Protein AF-A0A5C6N0U0-F1 (afdb_monomer)

Radius of gyration: 32.46 Å; Cα contacts (8 Å, |Δi|>4): 440; chains: 1; bounding box: 95×44×77 Å

Organism: NCBI:txid433684

InterPro domains:
  IPR002350 Kazal domain [PF07648] (122-168)
  IPR002350 Kazal domain [PS51465] (105-170)
  IPR002350 Kazal domain [SM00280] (121-168)
  IPR003645 Follistatin-like, N-terminal [SM00274] (98-121)
  IPR015369 Follistatin/Osteonectin EGF domain [PF09289] (99-120)
  IPR017878 TB domain [PS51364] (32-93)
  IPR017878 TB domain [PS51364] (171-232)
  IPR036058 Kazal domain superfamily [SSF100895] (99-169)
  IPR036773 TGF-beta binding (TB) domain superfamily [G3DSA:3.90.290.10] (32-129)
  IPR036773 TGF-beta binding (TB) domain superfamily [G3DSA:3.90.290.10] (166-232)
  IPR036773 TGF-beta binding (TB) domain superfamily [SSF57581] (27-70)
  IPR050653 Protease Inhibitors and Growth Factor Antagonists [PTHR10913] (38-185)

Secondary structure (DSSP, 8-state):
----------HHHHHHHHHHHHHHHT-----EEEEEEE-TTS-EEEEEEEEE-HHHHGGG-BTT-EEE-----HHHHHHHHHHSSSBSS-EESS-SSS-TT-B--TTEEEEE-TTS-EEEEE----TT----S-EEETTSPEESSHHHHHHHHHHH-TT--EEEESSPPPSEEEEEE-TTS-EEEEEEES--HHHHHHT--TTEEEE-----HHHHHHHHHHHSSBSS-EE-

Structure (mmCIF, N/CA/C/O backbone):
data_AF-A0A5C6N0U0-F1
#
_entry.id   AF-A0A5C6N0U0-F1
#
loop_
_atom_site.group_PDB
_atom_site.id
_atom_site.type_symbol
_atom_site.label_atom_id
_atom_site.label_alt_id
_atom_site.label_comp_id
_atom_site.label_asym_id
_atom_site.label_entity_id
_atom_site.label_seq_id
_atom_site.pdbx_PDB_ins_code
_atom_site.Cartn_x
_atom_site.Cartn_y
_atom_site.Cartn_z
_atom_site.occupancy
_atom_site.B_iso_or_equiv
_atom_site.auth_seq_id
_atom_site.auth_comp_id
_atom_site.auth_asym_id
_atom_site.auth_atom_id
_atom_site.pdbx_PDB_model_num
ATOM 1 N N . MET A 1 1 ? 67.364 20.799 -25.743 1.00 34.91 1 MET A N 1
ATOM 2 C CA . MET A 1 1 ? 67.467 20.720 -27.216 1.00 34.91 1 MET A CA 1
ATOM 3 C C . MET A 1 1 ? 66.887 19.381 -27.646 1.00 34.91 1 MET A C 1
ATOM 5 O O . MET A 1 1 ? 67.169 18.386 -26.995 1.00 34.91 1 MET A O 1
ATOM 9 N N . PHE A 1 2 ? 65.980 19.405 -28.619 1.00 41.44 2 PHE A N 1
ATOM 10 C CA . PHE A 1 2 ? 65.040 18.343 -28.988 1.00 41.44 2 PHE A CA 1
ATOM 11 C C . PHE A 1 2 ? 65.712 17.017 -29.387 1.00 41.44 2 PHE A C 1
ATOM 13 O O . PHE A 1 2 ? 66.463 16.979 -30.355 1.00 41.44 2 PHE A O 1
ATOM 20 N N . GLY A 1 3 ? 65.364 15.925 -28.703 1.00 36.38 3 GLY A N 1
ATOM 21 C CA . GLY A 1 3 ? 65.573 14.556 -29.176 1.00 36.38 3 GLY A CA 1
ATOM 22 C C . GLY A 1 3 ? 64.214 13.898 -29.384 1.00 36.38 3 GLY A C 1
ATOM 23 O O . GLY A 1 3 ? 63.627 13.385 -28.437 1.00 36.38 3 GLY A O 1
ATOM 24 N N . MET A 1 4 ? 63.669 13.983 -30.600 1.00 41.69 4 MET A N 1
ATOM 25 C CA . MET A 1 4 ? 62.406 13.329 -30.944 1.00 41.69 4 MET A CA 1
ATOM 26 C C . MET A 1 4 ? 62.609 11.813 -30.995 1.00 41.69 4 MET A C 1
ATOM 28 O O . MET A 1 4 ? 63.275 11.296 -31.891 1.00 41.69 4 MET A O 1
ATOM 32 N N . LEU A 1 5 ? 62.005 11.106 -30.042 1.00 42.34 5 LEU A N 1
ATOM 33 C CA . LEU A 1 5 ? 61.887 9.653 -30.040 1.00 42.34 5 LEU A CA 1
ATOM 34 C C . LEU A 1 5 ? 60.955 9.240 -31.200 1.00 42.34 5 LEU A C 1
ATOM 36 O O . LEU A 1 5 ? 59.731 9.290 -31.082 1.00 42.34 5 LEU A O 1
ATOM 40 N N . LYS A 1 6 ? 61.518 8.882 -32.361 1.00 48.97 6 LYS A N 1
ATOM 41 C CA . LYS A 1 6 ? 60.764 8.278 -33.471 1.00 48.97 6 LYS A CA 1
ATOM 42 C C . LYS A 1 6 ? 60.450 6.822 -33.118 1.00 48.97 6 LYS A C 1
ATOM 44 O O . LYS A 1 6 ? 61.254 5.929 -33.370 1.00 48.97 6 LYS A O 1
ATOM 49 N N . HIS A 1 7 ? 59.279 6.576 -32.537 1.00 55.62 7 HIS A N 1
ATOM 50 C CA . HIS A 1 7 ? 58.747 5.220 -32.421 1.00 55.62 7 HIS A CA 1
ATOM 51 C C . HIS A 1 7 ? 58.331 4.709 -33.808 1.00 55.62 7 HIS A C 1
ATOM 53 O O . HIS A 1 7 ? 57.386 5.211 -34.413 1.00 55.62 7 HIS A O 1
ATOM 59 N N . HIS A 1 8 ? 59.041 3.698 -34.311 1.00 55.47 8 HIS A N 1
ATOM 60 C CA . HIS A 1 8 ? 58.625 2.911 -35.470 1.00 55.47 8 HIS A CA 1
ATOM 61 C C . HIS A 1 8 ? 57.425 2.037 -35.080 1.00 55.47 8 HIS A C 1
ATOM 63 O O . HIS A 1 8 ? 57.587 0.940 -34.548 1.00 55.47 8 HIS A O 1
ATOM 69 N N . LEU A 1 9 ? 56.210 2.534 -35.318 1.00 52.25 9 LEU A N 1
ATOM 70 C CA . LEU A 1 9 ? 54.992 1.748 -35.147 1.00 52.25 9 LEU A CA 1
ATOM 71 C C . LEU A 1 9 ? 54.903 0.729 -36.294 1.00 52.25 9 LEU A C 1
ATOM 73 O O . LEU A 1 9 ? 54.687 1.088 -37.450 1.00 52.25 9 LEU A O 1
ATOM 77 N N . HIS A 1 10 ? 55.148 -0.543 -35.981 1.00 67.81 10 HIS A N 1
ATOM 78 C CA . HIS A 1 10 ? 55.194 -1.623 -36.964 1.00 67.81 10 HIS A CA 1
ATOM 79 C C . HIS A 1 10 ? 53.803 -1.807 -37.608 1.00 67.81 10 HIS A C 1
ATOM 81 O O . HIS A 1 10 ? 52.820 -1.897 -36.870 1.00 67.81 10 HIS A O 1
ATOM 87 N N . PRO A 1 11 ? 53.672 -1.923 -38.946 1.00 69.69 11 PRO A N 1
ATOM 88 C CA . PRO A 1 11 ? 52.380 -2.110 -39.623 1.00 69.69 11 PRO A CA 1
ATOM 89 C C . PRO A 1 11 ? 51.519 -3.265 -39.081 1.00 69.69 11 PRO A C 1
ATOM 91 O O . PRO A 1 11 ? 50.294 -3.176 -39.106 1.00 69.69 11 PRO A O 1
ATOM 94 N N . GLY A 1 12 ? 52.134 -4.309 -38.510 1.00 75.00 12 GLY A N 1
ATOM 95 C CA . GLY A 1 12 ? 51.410 -5.393 -37.838 1.00 75.00 12 GLY A CA 1
ATOM 96 C C . GLY A 1 12 ? 50.643 -4.951 -36.584 1.00 75.00 12 GLY A C 1
ATOM 97 O O . GLY A 1 12 ? 49.567 -5.474 -36.322 1.00 75.00 12 GLY A O 1
ATOM 98 N N . ILE A 1 13 ? 51.135 -3.946 -35.849 1.00 80.50 13 ILE A N 1
ATOM 99 C CA . ILE A 1 13 ? 50.464 -3.391 -34.661 1.00 80.50 13 ILE A CA 1
ATOM 100 C C . ILE A 1 13 ? 49.222 -2.595 -35.070 1.00 80.50 13 ILE A C 1
ATOM 102 O O . ILE A 1 13 ? 48.198 -2.693 -34.403 1.00 80.50 13 ILE A O 1
ATOM 106 N N . LEU A 1 14 ? 49.282 -1.857 -36.184 1.00 77.25 14 LEU A N 1
ATOM 107 C CA . LEU A 1 14 ? 48.132 -1.127 -36.728 1.00 77.25 14 LEU A CA 1
ATOM 108 C C . LEU A 1 14 ? 47.037 -2.077 -37.221 1.00 77.25 14 LEU A C 1
ATOM 110 O O . LEU A 1 14 ? 45.868 -1.841 -36.941 1.00 77.25 14 LEU A O 1
ATOM 114 N N . LEU A 1 15 ? 47.399 -3.173 -37.894 1.00 79.44 15 LEU A N 1
ATOM 115 C CA . LEU A 1 15 ? 46.433 -4.195 -38.316 1.00 79.44 15 LEU A CA 1
ATOM 116 C C . LEU A 1 15 ? 45.801 -4.913 -37.121 1.00 79.44 15 LEU A C 1
ATOM 118 O O . LEU A 1 15 ? 44.601 -5.166 -37.131 1.00 79.44 15 LEU A O 1
ATOM 122 N N . LEU A 1 16 ? 46.582 -5.187 -36.073 1.00 82.94 16 LEU A N 1
ATOM 123 C CA . LEU A 1 16 ? 46.077 -5.782 -34.839 1.00 82.94 16 LEU A CA 1
ATOM 124 C C . LEU A 1 16 ? 45.153 -4.813 -34.087 1.00 82.94 16 LEU A C 1
ATOM 126 O O . LEU A 1 16 ? 44.118 -5.236 -33.586 1.00 82.94 16 LEU A O 1
ATOM 130 N N . PHE A 1 17 ? 45.469 -3.513 -34.076 1.00 81.06 17 PHE A N 1
ATOM 131 C CA . PHE A 1 17 ? 44.585 -2.472 -33.545 1.00 81.06 17 PHE A CA 1
ATOM 132 C C . PHE A 1 17 ? 43.298 -2.344 -34.356 1.00 81.06 17 PHE A C 1
ATOM 134 O O . PHE A 1 17 ? 42.234 -2.305 -33.763 1.00 81.06 17 PHE A O 1
ATOM 141 N N . MET A 1 18 ? 43.363 -2.339 -35.689 1.00 79.00 18 MET A N 1
ATOM 142 C CA . MET A 1 18 ? 42.176 -2.308 -36.553 1.00 79.00 18 MET A CA 1
ATOM 143 C C . MET A 1 18 ? 41.312 -3.564 -36.373 1.00 79.00 18 MET A C 1
ATOM 145 O O . MET A 1 18 ? 40.089 -3.469 -36.326 1.00 79.00 18 MET A O 1
ATOM 149 N N . TRP A 1 19 ? 41.935 -4.734 -36.207 1.00 80.50 19 TRP A N 1
ATOM 150 C CA . TRP A 1 19 ? 41.240 -5.989 -35.924 1.00 80.50 19 TRP A CA 1
ATOM 151 C C . TRP A 1 19 ? 40.595 -5.990 -34.531 1.00 80.50 19 TRP A C 1
ATOM 153 O O . TRP A 1 19 ? 39.433 -6.365 -34.407 1.00 80.50 19 TRP A O 1
ATOM 163 N N . LEU A 1 20 ? 41.291 -5.494 -33.500 1.00 78.12 20 LEU A N 1
ATOM 164 C CA . LEU A 1 20 ? 40.739 -5.297 -32.153 1.00 78.12 20 LEU A CA 1
ATOM 165 C C . LEU A 1 20 ? 39.633 -4.231 -32.130 1.00 78.12 20 LEU A C 1
ATOM 167 O O . LEU A 1 20 ? 38.625 -4.426 -31.458 1.00 78.12 20 LEU A O 1
ATOM 171 N N . CYS A 1 21 ? 39.777 -3.140 -32.884 1.00 69.94 21 CYS A N 1
ATOM 172 C CA . CYS A 1 21 ? 38.750 -2.114 -33.049 1.00 69.94 21 CYS A CA 1
ATOM 173 C C . CYS A 1 21 ? 37.496 -2.702 -33.700 1.00 69.94 21 CYS A C 1
ATOM 175 O O . CYS A 1 21 ? 36.415 -2.510 -33.156 1.00 69.94 21 CYS A O 1
ATOM 177 N N . HIS A 1 22 ? 37.626 -3.498 -34.767 1.00 66.25 22 HIS A N 1
ATOM 178 C CA . HIS A 1 22 ? 36.494 -4.226 -35.353 1.00 66.25 22 HIS A CA 1
ATOM 179 C C . HIS A 1 22 ? 35.906 -5.288 -34.412 1.00 66.25 22 HIS A C 1
ATOM 181 O O . HIS A 1 22 ? 34.694 -5.500 -34.417 1.00 66.25 22 HIS A O 1
ATOM 187 N N . LEU A 1 23 ? 36.722 -5.928 -33.566 1.00 63.38 23 LEU A N 1
ATOM 188 C CA . LEU A 1 23 ? 36.235 -6.850 -32.535 1.00 63.38 23 LEU A CA 1
ATOM 189 C C . LEU A 1 23 ? 35.385 -6.114 -31.482 1.00 63.38 23 LEU A C 1
ATOM 191 O O . LEU A 1 23 ? 34.349 -6.627 -31.058 1.00 63.38 23 LEU A O 1
ATOM 195 N N . MET A 1 24 ? 35.793 -4.901 -31.091 1.00 59.06 24 MET A N 1
ATOM 196 C CA . MET A 1 24 ? 35.032 -4.040 -30.177 1.00 59.06 24 MET A CA 1
ATOM 197 C C . MET A 1 24 ? 33.778 -3.448 -30.836 1.00 59.06 24 MET A C 1
ATOM 199 O O . MET A 1 24 ? 32.763 -3.263 -30.171 1.00 59.06 24 MET A O 1
ATOM 203 N N . GLU A 1 25 ? 33.808 -3.211 -32.147 1.00 54.16 25 GLU A N 1
ATOM 204 C CA . GLU A 1 25 ? 32.672 -2.720 -32.938 1.00 54.16 25 GLU A CA 1
ATOM 205 C C . GLU A 1 25 ? 31.563 -3.780 -33.101 1.00 54.16 25 GLU A C 1
ATOM 207 O O . GLU A 1 25 ? 30.395 -3.445 -33.306 1.00 54.16 25 GLU A O 1
ATOM 212 N N . HIS A 1 26 ? 31.904 -5.064 -32.936 1.00 47.94 26 HIS A N 1
ATOM 213 C CA . HIS A 1 26 ? 30.965 -6.185 -33.031 1.00 47.94 26 HIS A CA 1
ATOM 214 C C . HIS A 1 26 ? 30.230 -6.517 -31.719 1.00 47.94 26 HIS A C 1
ATOM 216 O O . HIS A 1 26 ? 29.321 -7.350 -31.719 1.00 47.94 26 HIS A O 1
ATOM 222 N N . GLN A 1 27 ? 30.577 -5.861 -30.607 1.00 47.00 27 GLN A N 1
ATOM 223 C CA . GLN A 1 27 ? 29.815 -5.900 -29.356 1.00 47.00 27 GLN A CA 1
ATOM 224 C C . GLN A 1 27 ? 28.996 -4.610 -29.223 1.00 47.00 27 GLN A C 1
ATOM 226 O O . GLN A 1 27 ? 29.175 -3.831 -28.287 1.00 47.00 27 GLN A O 1
ATOM 231 N N . LYS A 1 28 ? 28.056 -4.368 -30.149 1.00 52.47 28 LYS A N 1
ATOM 232 C CA . LYS A 1 28 ? 26.920 -3.496 -29.824 1.00 52.47 28 LYS A CA 1
ATOM 233 C C . LYS A 1 28 ? 26.176 -4.162 -28.672 1.00 52.47 28 LYS A C 1
ATOM 235 O O . LYS A 1 28 ? 25.380 -5.072 -28.889 1.00 52.47 28 LYS A O 1
ATOM 240 N N . VAL A 1 29 ? 26.458 -3.736 -27.444 1.00 58.78 29 VAL A N 1
ATOM 241 C CA . VAL A 1 29 ? 25.594 -4.037 -26.303 1.00 58.78 29 VAL A CA 1
ATOM 242 C C . VAL A 1 29 ? 24.200 -3.567 -26.713 1.00 58.78 29 VAL A C 1
ATOM 244 O O . VAL A 1 29 ? 24.050 -2.409 -27.101 1.00 58.78 29 VAL A O 1
ATOM 247 N N . GLN A 1 30 ? 23.207 -4.464 -26.721 1.00 65.44 30 GLN A N 1
ATOM 248 C CA . GLN A 1 30 ? 21.810 -4.117 -26.998 1.00 65.44 30 GLN A CA 1
ATOM 249 C C . GLN A 1 30 ? 21.343 -3.123 -25.930 1.00 65.44 30 GLN A C 1
ATOM 251 O O . GLN A 1 30 ? 20.880 -3.505 -24.857 1.00 65.44 30 GLN A O 1
ATOM 256 N N . ALA A 1 31 ? 21.540 -1.838 -26.202 1.00 79.25 31 ALA A N 1
ATOM 257 C CA . ALA A 1 31 ? 21.142 -0.744 -25.347 1.00 79.25 31 ALA A CA 1
ATOM 258 C C . ALA A 1 31 ? 19.688 -0.414 -25.682 1.00 79.25 31 ALA A C 1
ATOM 260 O O . ALA A 1 31 ? 19.367 -0.068 -26.813 1.00 79.25 31 ALA A O 1
ATOM 261 N N . GLY A 1 32 ? 18.805 -0.589 -24.706 1.00 89.75 32 GLY A N 1
ATOM 262 C CA . GLY A 1 32 ? 17.384 -0.295 -24.830 1.00 89.75 32 GLY A CA 1
ATOM 263 C C . GLY A 1 32 ? 16.913 0.622 -23.711 1.00 89.75 32 GLY A C 1
ATOM 264 O O . GLY A 1 32 ? 17.700 1.209 -22.971 1.00 89.75 32 GLY A O 1
ATOM 265 N N . ASN A 1 33 ? 15.603 0.736 -23.547 1.00 92.06 33 ASN A N 1
ATOM 266 C CA . ASN A 1 33 ? 15.001 1.543 -22.491 1.00 92.06 33 ASN A CA 1
ATOM 267 C C . ASN A 1 33 ? 14.403 0.649 -21.404 1.00 92.06 33 ASN A C 1
ATOM 269 O O . ASN A 1 33 ? 13.644 -0.279 -21.695 1.00 92.06 33 ASN A O 1
ATOM 273 N N . CYS A 1 34 ? 14.722 0.954 -20.146 1.00 92.56 34 CYS A N 1
ATOM 274 C CA . CYS A 1 34 ? 14.169 0.283 -18.977 1.00 92.56 34 CYS A CA 1
ATOM 275 C C . CYS A 1 34 ? 13.002 1.083 -18.388 1.00 92.56 34 CYS A C 1
ATOM 277 O O . CYS A 1 34 ? 13.107 2.290 -18.162 1.00 92.56 34 CYS A O 1
ATOM 279 N N . TRP A 1 35 ? 11.899 0.406 -18.085 1.00 92.88 35 TRP A N 1
ATOM 280 C CA . TRP A 1 35 ? 10.632 1.001 -17.664 1.00 92.88 35 TRP A CA 1
ATOM 281 C C . TRP A 1 35 ? 10.168 0.390 -16.347 1.00 92.88 35 TRP A C 1
ATOM 283 O O . TRP A 1 35 ? 10.259 -0.821 -16.168 1.00 92.88 35 TRP A O 1
ATOM 293 N N . LEU A 1 36 ? 9.627 1.199 -15.432 1.00 90.25 36 LEU A N 1
ATOM 294 C CA . LEU A 1 36 ? 9.161 0.722 -14.121 1.00 90.25 36 LEU A CA 1
ATOM 295 C C . LEU A 1 36 ? 7.759 0.108 -14.157 1.00 90.25 36 LEU A C 1
ATOM 297 O O . LEU A 1 36 ? 7.372 -0.587 -13.213 1.00 90.25 36 LEU A O 1
ATOM 301 N N . GLN A 1 37 ? 6.970 0.396 -15.195 1.00 87.88 37 GLN A N 1
ATOM 302 C CA . GLN A 1 37 ? 5.571 -0.004 -15.237 1.00 87.88 37 GLN A CA 1
ATOM 303 C C . GLN A 1 37 ? 5.102 -0.363 -16.647 1.00 87.88 37 GLN A C 1
ATOM 305 O O . GLN A 1 37 ? 5.234 0.415 -17.583 1.00 87.88 37 GLN A O 1
ATOM 310 N N . GLN A 1 38 ? 4.421 -1.500 -16.783 1.00 86.75 38 GLN A N 1
ATOM 311 C CA . GLN A 1 38 ? 3.594 -1.776 -17.956 1.00 86.75 38 GLN A CA 1
ATOM 312 C C . GLN A 1 38 ? 2.165 -1.258 -17.729 1.00 86.75 38 GLN A C 1
ATOM 314 O O . GLN A 1 38 ? 1.463 -1.680 -16.798 1.00 86.75 38 GLN A O 1
ATOM 319 N N . GLY A 1 39 ? 1.725 -0.344 -18.591 1.00 83.25 39 GLY A N 1
ATOM 320 C CA . GLY A 1 39 ? 0.376 0.206 -18.610 1.00 83.25 39 GLY A CA 1
ATOM 321 C C . GLY A 1 39 ? -0.689 -0.855 -18.901 1.00 83.25 39 GLY A C 1
ATOM 322 O O . GLY A 1 39 ? -0.423 -1.948 -19.409 1.00 83.25 39 GLY A O 1
ATOM 323 N N . LYS A 1 40 ? -1.955 -0.536 -18.606 1.00 82.69 40 LYS A N 1
ATOM 324 C CA . LYS A 1 40 ? -3.092 -1.438 -18.898 1.00 82.69 40 LYS A CA 1
ATOM 325 C C . LYS A 1 40 ? -3.265 -1.708 -20.400 1.00 82.69 40 LYS A C 1
ATOM 327 O O . LYS A 1 40 ? -3.805 -2.751 -20.753 1.00 82.69 40 LYS A O 1
ATOM 332 N N . ASN A 1 41 ? -2.797 -0.786 -21.239 1.00 85.38 41 ASN A N 1
ATOM 333 C CA . ASN A 1 41 ? -2.741 -0.874 -22.700 1.00 85.38 41 ASN A CA 1
ATOM 334 C C . ASN A 1 41 ? -1.575 -1.745 -23.215 1.00 85.38 41 ASN A C 1
ATOM 336 O O . ASN A 1 41 ? -1.386 -1.837 -24.421 1.00 85.38 41 ASN A O 1
ATOM 340 N N . GLY A 1 42 ? -0.778 -2.350 -22.326 1.00 84.81 42 GLY A N 1
ATOM 341 C CA . GLY A 1 42 ? 0.380 -3.167 -22.694 1.00 84.81 42 GLY A CA 1
ATOM 342 C C . GLY A 1 42 ? 1.628 -2.364 -23.062 1.00 84.81 42 GLY A C 1
ATOM 343 O O . GLY A 1 42 ? 2.663 -2.970 -23.314 1.00 84.81 42 GLY A O 1
ATOM 344 N N . ARG A 1 43 ? 1.559 -1.027 -23.052 1.00 92.25 43 ARG A N 1
ATOM 345 C CA . ARG A 1 43 ? 2.694 -0.147 -23.347 1.00 92.25 43 ARG A CA 1
ATOM 346 C C . ARG A 1 43 ? 3.554 0.089 -22.114 1.00 92.25 43 ARG A C 1
ATOM 348 O O . ARG A 1 43 ? 3.065 0.056 -20.985 1.00 92.25 43 ARG A O 1
ATOM 355 N N . CYS A 1 44 ? 4.829 0.348 -22.343 1.00 92.81 44 CYS A N 1
ATOM 356 C CA . CYS A 1 44 ? 5.798 0.657 -21.303 1.00 92.81 44 CYS A CA 1
ATOM 357 C C . CYS A 1 44 ? 5.634 2.117 -20.852 1.00 92.81 44 CYS A C 1
ATOM 359 O O . CYS A 1 44 ? 5.505 3.025 -21.673 1.00 92.81 44 CYS A O 1
ATOM 361 N N . GLN A 1 45 ? 5.568 2.334 -19.542 1.00 93.06 45 GLN A N 1
ATOM 362 C CA . GLN A 1 45 ? 5.307 3.616 -18.891 1.00 93.06 45 GLN A CA 1
ATOM 363 C C . GLN A 1 45 ? 6.314 3.821 -17.751 1.00 93.06 45 GLN A C 1
ATOM 365 O O . GLN A 1 45 ? 6.827 2.858 -17.185 1.00 93.06 45 GLN A O 1
ATOM 370 N N . VAL A 1 46 ? 6.573 5.084 -17.396 1.00 92.31 46 VAL A N 1
ATOM 371 C CA . VAL A 1 46 ? 7.552 5.483 -16.368 1.00 92.31 46 VAL A CA 1
ATOM 372 C C . VAL A 1 46 ? 8.964 5.001 -16.722 1.00 92.31 46 VAL A C 1
ATOM 374 O O . VAL A 1 46 ? 9.416 3.949 -16.269 1.00 92.31 46 VAL A O 1
ATOM 377 N N . LEU A 1 47 ? 9.650 5.775 -17.568 1.00 91.56 47 LEU A N 1
ATOM 378 C CA . LEU A 1 47 ? 11.045 5.528 -17.930 1.00 91.56 47 LEU A CA 1
ATOM 379 C C . LEU A 1 47 ? 11.909 5.537 -16.662 1.00 91.56 47 LEU A C 1
ATOM 381 O O . LEU A 1 47 ? 11.879 6.506 -15.906 1.00 91.56 47 LEU A O 1
ATOM 385 N N . TYR A 1 48 ? 12.651 4.456 -16.428 1.00 91.19 48 TYR A N 1
ATOM 386 C CA . TYR A 1 48 ? 13.658 4.386 -15.374 1.00 91.19 48 TYR A CA 1
ATOM 387 C C . TYR A 1 48 ? 14.992 4.920 -15.886 1.00 91.19 48 TYR A C 1
ATOM 389 O O . TYR A 1 48 ? 15.542 5.860 -15.319 1.00 91.19 48 TYR A O 1
ATOM 397 N N . MET A 1 49 ? 15.495 4.313 -16.966 1.00 87.75 49 MET A N 1
ATOM 398 C CA . MET A 1 49 ? 16.797 4.639 -17.536 1.00 87.75 49 MET A CA 1
ATOM 399 C C . MET A 1 49 ? 16.864 4.227 -19.019 1.00 87.75 49 MET A C 1
ATOM 401 O O . MET A 1 49 ? 16.481 3.094 -19.337 1.00 87.75 49 MET A O 1
ATOM 405 N N . PRO A 1 50 ? 17.317 5.119 -19.920 1.00 88.50 50 PRO A N 1
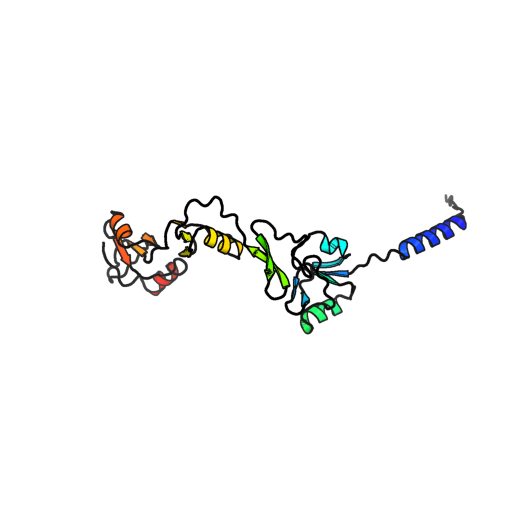ATOM 406 C CA . PRO A 1 50 ? 17.639 4.780 -21.305 1.00 88.50 50 PRO A CA 1
ATOM 407 C C . PRO A 1 50 ? 19.033 4.144 -21.429 1.00 88.50 50 PRO A C 1
ATOM 409 O O . PRO A 1 50 ? 19.844 4.240 -20.510 1.00 88.50 50 PRO A O 1
ATOM 412 N N . GLY A 1 51 ? 19.323 3.522 -22.573 1.00 86.62 51 GLY A N 1
ATOM 413 C CA . GLY A 1 51 ? 20.646 2.974 -22.897 1.00 86.62 51 GLY A CA 1
ATOM 414 C C . GLY A 1 51 ? 21.069 1.743 -22.081 1.00 86.62 51 GLY A C 1
ATOM 415 O O . GLY A 1 51 ? 22.259 1.475 -21.947 1.00 86.62 51 GLY A O 1
ATOM 416 N N . MET A 1 52 ? 20.120 1.000 -21.510 1.00 87.50 52 MET A N 1
ATOM 417 C CA . MET A 1 52 ? 20.368 -0.128 -20.607 1.00 87.50 52 MET A CA 1
ATOM 418 C C . MET A 1 52 ? 20.092 -1.466 -21.298 1.00 87.50 52 MET A C 1
ATOM 420 O O . MET A 1 52 ? 19.095 -1.599 -22.015 1.00 87.50 52 MET A O 1
ATOM 424 N N . SER A 1 53 ? 20.921 -2.481 -21.042 1.00 90.75 53 SER A N 1
ATOM 425 C CA . SER A 1 53 ? 20.651 -3.840 -21.525 1.00 90.75 53 SER A CA 1
ATOM 426 C C . SER A 1 53 ? 19.453 -4.471 -20.819 1.00 90.75 53 SER A C 1
ATOM 428 O O . SER A 1 53 ? 19.057 -4.078 -19.713 1.00 90.75 53 SER A O 1
ATOM 430 N N . ARG A 1 54 ? 18.852 -5.480 -21.451 1.00 89.06 54 ARG A N 1
ATOM 431 C CA . ARG A 1 54 ? 17.720 -6.199 -20.862 1.00 89.06 54 ARG A CA 1
ATOM 432 C C . ARG A 1 54 ? 18.125 -6.888 -19.561 1.00 89.06 54 ARG A C 1
ATOM 434 O O . ARG A 1 54 ? 17.379 -6.843 -18.586 1.00 89.06 54 ARG A O 1
ATOM 441 N N . GLU A 1 55 ? 19.302 -7.496 -19.525 1.00 88.81 55 GLU A N 1
ATOM 442 C CA . GLU A 1 55 ? 19.829 -8.228 -18.372 1.00 88.81 55 GLU A CA 1
ATOM 443 C C . GLU A 1 55 ? 19.998 -7.298 -17.172 1.00 88.81 55 GLU A C 1
ATOM 445 O O . GLU A 1 55 ? 19.629 -7.649 -16.050 1.00 88.81 55 GLU A O 1
ATOM 450 N N . GLU A 1 56 ? 20.507 -6.090 -17.413 1.00 90.56 56 GLU A N 1
ATOM 451 C CA . GLU A 1 56 ? 20.673 -5.075 -16.383 1.00 90.56 56 GLU A CA 1
ATOM 452 C C . GLU A 1 56 ? 19.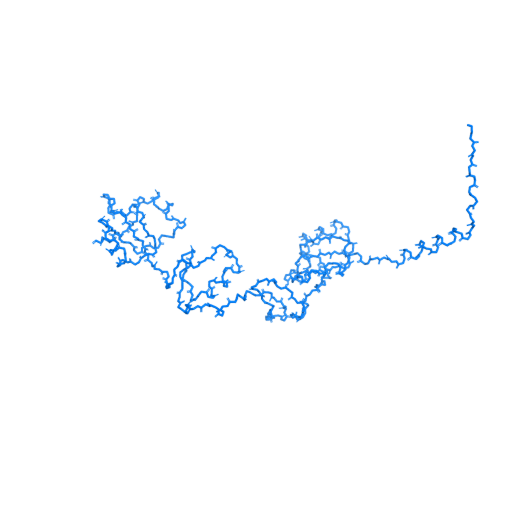331 -4.527 -15.891 1.00 90.56 56 GLU A C 1
ATOM 454 O O . GLU A 1 56 ? 19.084 -4.512 -14.682 1.00 90.56 56 GLU A O 1
ATOM 459 N N . CYS A 1 57 ? 18.420 -4.190 -16.808 1.00 90.06 57 CYS A N 1
ATOM 460 C CA . CYS A 1 57 ? 17.071 -3.734 -16.463 1.00 90.06 57 CYS A CA 1
ATOM 461 C C . CYS A 1 57 ? 16.312 -4.776 -15.624 1.00 90.06 57 CYS A C 1
ATOM 463 O O . CYS A 1 57 ? 15.636 -4.451 -14.642 1.00 90.06 57 CYS A O 1
ATOM 465 N N . CYS A 1 58 ? 16.458 -6.054 -15.972 1.00 88.19 58 CYS A N 1
ATOM 466 C CA . CYS A 1 58 ? 15.721 -7.150 -15.359 1.00 88.19 58 CYS A CA 1
ATOM 467 C C . CYS A 1 58 ? 16.409 -7.768 -14.127 1.00 88.19 58 CYS A C 1
ATOM 469 O O . CYS A 1 58 ? 15.834 -8.673 -13.512 1.00 88.19 58 CYS A O 1
ATOM 471 N N . ARG A 1 59 ? 17.587 -7.269 -13.720 1.00 86.88 59 ARG A N 1
ATOM 472 C CA . ARG A 1 59 ? 18.379 -7.794 -12.590 1.00 86.88 59 ARG A CA 1
ATOM 473 C C . ARG A 1 59 ? 17.644 -7.720 -11.246 1.00 86.88 59 ARG A C 1
ATOM 475 O O . ARG A 1 59 ? 17.779 -8.618 -10.426 1.00 86.88 59 ARG A O 1
ATOM 482 N N . SER A 1 60 ? 16.840 -6.674 -11.031 1.00 76.94 60 SER A N 1
ATOM 483 C CA . SER A 1 60 ? 16.138 -6.429 -9.757 1.00 76.94 60 SER A CA 1
ATOM 484 C C . SER A 1 60 ? 14.945 -7.356 -9.492 1.00 76.94 60 SER A C 1
ATOM 486 O O . SER A 1 60 ? 14.431 -7.376 -8.379 1.00 76.94 60 SER A O 1
ATOM 488 N N . GLY A 1 61 ? 14.447 -8.077 -10.504 1.00 71.81 61 GLY A N 1
ATOM 489 C CA . GLY A 1 61 ? 13.287 -8.967 -10.356 1.00 71.81 61 GLY A CA 1
ATOM 490 C C . GLY A 1 61 ? 11.954 -8.274 -10.022 1.00 71.81 61 GLY A C 1
ATOM 491 O O . GLY A 1 61 ? 10.956 -8.953 -9.775 1.00 71.81 61 GLY A O 1
ATOM 492 N N . ARG A 1 62 ? 11.908 -6.934 -10.031 1.00 79.25 62 ARG A N 1
ATOM 493 C CA . ARG A 1 62 ? 10.729 -6.146 -9.653 1.00 79.25 62 ARG A CA 1
ATOM 494 C C . ARG A 1 62 ? 9.568 -6.357 -10.631 1.00 79.25 62 ARG A C 1
ATOM 496 O O . ARG A 1 62 ? 9.702 -6.173 -11.841 1.00 79.25 62 ARG A O 1
ATOM 503 N N . LEU A 1 63 ? 8.388 -6.679 -10.095 1.00 80.88 63 LEU A N 1
ATOM 504 C CA . LEU A 1 63 ? 7.172 -6.811 -10.899 1.00 80.88 63 LEU A CA 1
ATOM 505 C C . LEU A 1 63 ? 6.778 -5.470 -11.541 1.00 80.88 63 LEU A C 1
ATOM 507 O O . LEU A 1 63 ? 6.670 -4.451 -10.859 1.00 80.88 63 LEU A O 1
ATOM 511 N N . GLY A 1 64 ? 6.473 -5.502 -12.838 1.00 81.94 64 GLY A N 1
ATOM 512 C CA . GLY A 1 64 ? 6.103 -4.322 -13.625 1.00 81.94 64 GLY A CA 1
ATOM 513 C C . GLY A 1 64 ? 7.272 -3.722 -14.400 1.00 81.94 64 GLY A C 1
ATOM 514 O O . GLY A 1 64 ? 7.020 -3.049 -15.402 1.00 81.94 64 GLY A O 1
ATOM 515 N N . THR A 1 65 ? 8.511 -4.045 -14.008 1.00 89.88 65 THR A N 1
ATOM 516 C CA . THR A 1 65 ? 9.697 -3.679 -14.778 1.00 89.88 65 THR A CA 1
ATOM 517 C C . THR A 1 65 ? 9.628 -4.321 -16.154 1.00 89.88 65 THR A C 1
ATOM 519 O O . THR A 1 65 ? 9.341 -5.514 -16.290 1.00 89.88 65 THR A O 1
ATOM 522 N N . SER A 1 66 ? 9.837 -3.511 -17.178 1.00 91.69 66 SER A N 1
ATOM 523 C CA . SER A 1 66 ? 9.743 -3.913 -18.575 1.00 91.69 66 SER A CA 1
ATOM 524 C C . SER A 1 66 ? 10.834 -3.222 -19.380 1.00 91.69 66 SER A C 1
ATOM 526 O O . SER A 1 66 ? 11.379 -2.206 -18.956 1.00 91.69 66 SER A O 1
ATOM 528 N N . TRP A 1 67 ? 11.151 -3.770 -20.539 1.00 92.88 67 TRP A N 1
ATOM 529 C CA . TRP A 1 67 ? 12.247 -3.325 -21.380 1.00 92.88 67 TRP A CA 1
ATOM 530 C C . TRP A 1 67 ? 11.785 -3.190 -22.831 1.00 92.88 67 TRP A C 1
ATOM 532 O O . TRP A 1 67 ? 10.889 -3.912 -23.274 1.00 92.88 67 TRP A O 1
ATOM 542 N N . THR A 1 68 ? 12.379 -2.255 -23.563 1.00 93.56 68 THR A N 1
ATOM 543 C CA . THR A 1 68 ? 12.162 -2.070 -25.005 1.00 93.56 68 THR A CA 1
ATOM 544 C C . THR A 1 68 ? 13.510 -1.952 -25.702 1.00 93.56 68 THR A C 1
ATOM 546 O O . THR A 1 68 ? 14.349 -1.180 -25.245 1.00 93.56 68 THR A O 1
ATOM 549 N N . GLU A 1 69 ? 13.689 -2.656 -26.817 1.00 90.81 69 GLU A N 1
ATOM 550 C CA . GLU A 1 69 ? 14.954 -2.704 -27.571 1.00 90.81 69 GLU A CA 1
ATOM 551 C C . GLU A 1 69 ? 15.292 -1.404 -28.308 1.00 90.81 69 GLU A C 1
ATOM 553 O O . GLU A 1 69 ? 16.450 -1.134 -28.599 1.00 90.81 69 GLU A O 1
ATOM 558 N N . GLU A 1 70 ? 14.288 -0.578 -28.595 1.00 81.69 70 GLU A N 1
ATOM 559 C CA . GLU A 1 70 ? 14.462 0.652 -29.361 1.00 81.69 70 GLU A CA 1
ATOM 560 C C . GLU A 1 70 ? 15.245 1.710 -28.563 1.00 81.69 70 GLU A C 1
ATOM 562 O O . GLU A 1 70 ? 14.708 2.282 -27.613 1.00 81.69 70 GLU A O 1
ATOM 567 N N . ASP A 1 71 ? 16.484 2.003 -28.976 1.00 76.75 71 ASP A N 1
ATOM 568 C CA . ASP A 1 71 ? 17.239 3.194 -28.564 1.00 76.75 71 ASP A CA 1
ATOM 569 C C . ASP A 1 71 ? 16.801 4.388 -29.422 1.00 76.75 71 ASP A C 1
ATOM 571 O O . ASP A 1 71 ? 17.283 4.615 -30.535 1.00 76.75 71 ASP A O 1
ATOM 575 N N . VAL A 1 72 ? 15.776 5.098 -28.953 1.00 81.44 72 VAL A N 1
ATOM 576 C CA . VAL A 1 72 ? 15.171 6.221 -29.675 1.00 81.44 72 VAL A CA 1
ATOM 577 C C . VAL A 1 72 ? 15.543 7.563 -29.045 1.00 81.44 72 VAL A C 1
ATOM 579 O O . VAL A 1 72 ? 15.630 7.667 -27.821 1.00 81.44 72 VAL A O 1
ATOM 582 N N . PRO A 1 73 ? 15.674 8.640 -29.847 1.00 85.12 73 PRO A N 1
ATOM 583 C CA . PRO A 1 73 ? 15.941 9.975 -29.323 1.00 85.12 73 PRO A CA 1
ATOM 584 C C . PRO A 1 73 ? 14.889 10.430 -28.304 1.00 85.12 73 PRO A C 1
ATOM 586 O O . PRO A 1 73 ? 13.705 10.092 -28.417 1.00 85.12 73 PRO A O 1
ATOM 589 N N . ASN A 1 74 ? 15.288 11.309 -27.380 1.00 85.69 74 ASN A N 1
ATOM 590 C CA . ASN A 1 74 ? 14.417 11.847 -26.325 1.00 85.69 74 ASN A CA 1
ATOM 591 C C . ASN A 1 74 ? 13.091 12.435 -26.848 1.00 85.69 74 ASN A C 1
ATOM 593 O O . ASN A 1 74 ? 12.060 12.311 -26.190 1.00 85.69 74 ASN A O 1
ATOM 597 N N . SER A 1 75 ? 13.082 13.026 -28.048 1.00 88.81 75 SER A N 1
ATOM 598 C CA . SER A 1 75 ? 11.865 13.546 -28.692 1.00 88.81 75 SER A CA 1
ATOM 599 C C . SER A 1 75 ? 10.845 12.449 -29.023 1.00 88.81 75 SER A C 1
ATOM 601 O O . SER A 1 75 ? 9.637 12.657 -28.898 1.00 88.81 75 SER A O 1
ATOM 603 N N . THR A 1 76 ? 11.312 11.258 -29.399 1.00 89.81 76 THR A N 1
ATOM 604 C CA . THR A 1 76 ? 10.455 10.103 -29.691 1.00 89.81 76 THR A CA 1
ATOM 605 C C . THR A 1 76 ? 9.927 9.475 -28.408 1.00 89.81 76 THR A C 1
ATOM 607 O O . THR A 1 76 ? 8.730 9.185 -28.340 1.00 89.81 76 THR A O 1
ATOM 610 N N . LEU A 1 77 ? 10.767 9.351 -27.372 1.00 87.31 77 LEU A N 1
ATOM 611 C CA . LEU A 1 77 ? 10.328 8.928 -26.036 1.00 87.31 77 LEU A CA 1
ATOM 612 C C . LEU A 1 77 ? 9.228 9.853 -25.508 1.00 87.31 77 LEU A C 1
ATOM 614 O O . LEU A 1 77 ? 8.171 9.382 -25.084 1.00 87.31 77 LEU A O 1
ATOM 618 N N . PHE A 1 78 ? 9.438 11.168 -25.608 1.00 90.06 78 PHE A N 1
ATOM 619 C CA . PHE A 1 78 ? 8.441 12.167 -25.236 1.00 90.06 78 PHE A CA 1
ATOM 620 C C . PHE A 1 78 ? 7.140 11.978 -26.023 1.00 90.06 78 PHE A C 1
ATOM 622 O O . PHE A 1 78 ? 6.064 11.890 -25.428 1.00 90.06 78 PHE A O 1
ATOM 629 N N . ARG A 1 79 ? 7.226 11.829 -27.353 1.00 91.75 79 ARG A N 1
ATOM 630 C CA . ARG A 1 79 ? 6.050 11.612 -28.204 1.00 91.75 79 ARG A CA 1
ATOM 631 C C . ARG A 1 79 ? 5.257 10.378 -27.778 1.00 91.75 79 ARG A C 1
ATOM 633 O O . ARG A 1 79 ? 4.035 10.444 -27.670 1.00 91.75 79 ARG A O 1
ATOM 640 N N . TRP A 1 80 ? 5.926 9.260 -27.516 1.00 91.44 80 TRP A N 1
ATOM 641 C CA . TRP A 1 80 ? 5.251 8.042 -27.076 1.00 91.44 80 TRP A CA 1
ATOM 642 C C . TRP A 1 80 ? 4.569 8.197 -25.724 1.00 91.44 80 TRP A C 1
ATOM 644 O O . TRP A 1 80 ? 3.432 7.750 -25.561 1.00 91.44 80 TRP A O 1
ATOM 654 N N . MET A 1 81 ? 5.248 8.829 -24.770 1.00 88.31 81 MET A N 1
ATOM 655 C CA . MET A 1 81 ? 4.729 9.008 -23.419 1.00 88.31 81 MET A CA 1
ATOM 656 C C . MET A 1 81 ? 3.524 9.947 -23.378 1.00 88.31 81 MET A C 1
ATOM 658 O O . MET A 1 81 ? 2.566 9.653 -22.665 1.00 88.31 81 MET A O 1
ATOM 662 N N . ILE A 1 82 ? 3.539 11.026 -24.163 1.00 92.06 82 ILE A N 1
ATOM 663 C CA . ILE A 1 82 ? 2.480 12.043 -24.144 1.00 92.06 82 ILE A CA 1
ATOM 664 C C . ILE A 1 82 ? 1.327 11.699 -25.086 1.00 92.06 82 ILE A C 1
ATOM 666 O O . ILE A 1 82 ? 0.169 11.763 -24.680 1.00 92.06 82 ILE A O 1
ATOM 670 N N . PHE A 1 83 ? 1.616 11.304 -26.327 1.00 93.50 83 PHE A N 1
ATOM 671 C CA . PHE A 1 83 ? 0.578 11.151 -27.352 1.00 93.50 83 PHE A CA 1
ATOM 672 C C . PHE A 1 83 ? 0.119 9.707 -27.540 1.00 93.50 83 PHE A C 1
ATOM 674 O O . PHE A 1 83 ? -1.033 9.473 -27.897 1.00 93.50 83 PHE A O 1
ATOM 681 N N . ASN A 1 84 ? 0.981 8.723 -27.265 1.00 91.12 84 ASN A N 1
ATOM 682 C CA . ASN A 1 84 ? 0.679 7.321 -27.571 1.00 91.12 84 ASN A CA 1
ATOM 683 C C . ASN A 1 84 ? 0.442 6.467 -26.311 1.00 91.12 84 ASN A C 1
ATOM 685 O O . ASN A 1 84 ? 0.273 5.249 -26.408 1.00 91.12 84 ASN A O 1
ATOM 689 N N . GLY A 1 85 ? 0.427 7.085 -25.126 1.00 90.06 85 GLY A N 1
ATOM 690 C CA . GLY A 1 85 ? 0.159 6.411 -23.853 1.00 90.06 85 GLY A CA 1
ATOM 691 C C . GLY A 1 85 ? 1.234 5.403 -23.430 1.00 90.06 85 GLY A C 1
ATOM 692 O O . GLY A 1 85 ? 0.921 4.461 -22.691 1.00 90.06 85 GLY A O 1
ATOM 693 N N . GLY A 1 86 ? 2.468 5.566 -23.915 1.00 93.44 86 GLY A N 1
ATOM 694 C CA . GLY A 1 86 ? 3.641 4.767 -23.556 1.00 93.44 86 GLY A CA 1
ATOM 695 C C . GLY A 1 86 ? 4.421 4.217 -24.753 1.00 93.44 86 GLY A C 1
ATOM 696 O O . GLY A 1 86 ? 3.966 4.271 -25.903 1.00 93.44 86 GLY A O 1
ATOM 697 N N . ALA A 1 87 ? 5.590 3.649 -24.464 1.00 93.38 87 ALA A N 1
ATOM 698 C CA . ALA A 1 87 ? 6.454 3.027 -25.459 1.00 93.38 87 ALA A CA 1
ATOM 699 C C . ALA A 1 87 ? 5.857 1.709 -25.999 1.00 93.38 87 ALA A C 1
ATOM 701 O O . ALA A 1 87 ? 5.264 0.938 -25.227 1.00 93.38 87 ALA A O 1
ATOM 702 N N . PRO A 1 88 ? 5.962 1.464 -27.319 1.00 92.69 88 PRO A N 1
ATOM 703 C CA . PRO A 1 88 ? 5.516 0.225 -27.951 1.00 92.69 88 PRO A CA 1
ATOM 704 C C . PRO A 1 88 ? 6.448 -0.947 -27.599 1.00 92.69 88 PRO A C 1
ATOM 706 O O . PRO A 1 88 ? 7.434 -0.766 -26.894 1.00 92.69 88 PRO A O 1
ATOM 709 N N . ASN A 1 89 ? 6.120 -2.154 -28.079 1.00 91.44 89 ASN A N 1
ATOM 710 C CA . ASN A 1 89 ? 6.990 -3.340 -27.999 1.00 91.44 89 ASN A CA 1
ATOM 711 C C . ASN A 1 89 ? 7.530 -3.630 -26.583 1.00 91.44 89 ASN A C 1
ATOM 713 O O . ASN A 1 89 ? 8.692 -3.964 -26.388 1.00 91.44 89 ASN A O 1
ATOM 717 N N . CYS A 1 90 ? 6.670 -3.464 -25.578 1.00 90.94 90 CYS A N 1
ATOM 718 C CA . CYS A 1 90 ? 7.038 -3.544 -24.170 1.00 90.94 90 CYS A CA 1
ATOM 719 C C . CYS A 1 90 ? 7.210 -4.997 -23.709 1.00 90.94 90 CYS A C 1
ATOM 721 O O . CYS A 1 90 ? 6.229 -5.742 -23.608 1.00 90.94 90 CYS A O 1
ATOM 723 N N . ILE A 1 91 ? 8.444 -5.381 -23.386 1.00 89.81 91 ILE A N 1
ATOM 724 C CA . ILE A 1 91 ? 8.815 -6.738 -22.980 1.00 89.81 91 ILE A CA 1
ATOM 725 C C . ILE A 1 91 ? 8.928 -6.783 -21.449 1.00 89.81 91 ILE A C 1
ATOM 727 O O . ILE A 1 91 ? 9.858 -6.198 -20.894 1.00 89.81 91 ILE A O 1
ATOM 731 N N . PRO A 1 92 ? 8.021 -7.456 -20.723 1.00 88.06 92 PRO A N 1
ATOM 732 C CA . PRO A 1 92 ? 8.116 -7.546 -19.268 1.00 88.06 92 PRO A CA 1
ATOM 733 C C . PRO A 1 92 ? 9.359 -8.343 -18.841 1.00 88.06 92 PRO A C 1
ATOM 735 O O . PRO A 1 92 ? 9.652 -9.406 -19.390 1.00 88.06 92 PRO A O 1
ATOM 738 N N . CYS A 1 93 ? 10.076 -7.846 -17.831 1.00 84.94 93 CYS A N 1
ATOM 739 C CA . CYS A 1 93 ? 11.278 -8.493 -17.298 1.00 84.94 93 CYS A CA 1
ATOM 740 C C . CYS A 1 93 ? 10.977 -9.789 -16.547 1.00 84.94 93 CYS A C 1
ATOM 742 O O . CYS A 1 93 ? 11.690 -10.784 -16.677 1.00 84.94 93 CYS A O 1
ATOM 744 N N . LYS A 1 94 ? 9.927 -9.760 -15.727 1.00 76.69 94 LYS A N 1
ATOM 745 C CA . LYS A 1 94 ? 9.436 -10.890 -14.941 1.00 76.69 94 LYS A CA 1
ATOM 746 C C . LYS A 1 94 ? 7.922 -10.902 -15.006 1.00 76.69 94 LYS A C 1
ATOM 748 O O . LYS A 1 94 ? 7.285 -9.847 -15.013 1.00 76.69 94 LYS A O 1
ATOM 753 N N . GLY A 1 95 ? 7.356 -12.101 -15.029 1.00 61.34 95 GLY A N 1
ATOM 754 C CA . GLY A 1 95 ? 5.916 -12.262 -14.983 1.00 61.34 95 GLY A CA 1
ATOM 755 C C . GLY A 1 95 ? 5.186 -11.842 -16.260 1.00 61.34 95 GLY A C 1
ATOM 756 O O . GLY A 1 95 ? 4.210 -11.095 -16.202 1.00 61.34 95 GLY A O 1
ATOM 757 N N . GLY A 1 96 ? 5.646 -12.332 -17.415 1.00 66.19 96 GLY A N 1
ATOM 758 C CA . GLY A 1 96 ? 4.846 -12.286 -18.641 1.00 66.19 96 GLY A CA 1
ATOM 759 C C . GLY A 1 96 ? 3.539 -13.066 -18.463 1.00 66.19 96 GLY A C 1
ATOM 760 O O . GLY A 1 96 ? 2.457 -12.480 -18.507 1.00 66.19 96 GLY A O 1
ATOM 761 N N . GLU A 1 97 ? 3.658 -14.363 -18.166 1.00 65.44 97 GLU A N 1
ATOM 762 C CA . GLU A 1 97 ? 2.525 -15.299 -18.088 1.00 65.44 97 GLU A CA 1
ATOM 763 C C . GLU A 1 97 ? 2.390 -16.019 -16.735 1.00 65.44 97 GLU A C 1
ATOM 765 O O . GLU A 1 97 ? 1.322 -16.552 -16.445 1.00 65.44 97 GLU A O 1
ATOM 770 N N . THR A 1 98 ? 3.424 -16.027 -15.880 1.00 82.62 98 THR A N 1
ATOM 771 C CA . THR A 1 98 ? 3.429 -16.788 -14.612 1.00 82.62 98 THR A CA 1
ATOM 772 C C . THR A 1 98 ? 3.978 -15.984 -13.429 1.00 82.62 98 THR A C 1
ATOM 774 O O . THR A 1 98 ? 4.474 -14.869 -13.580 1.00 82.62 98 THR A O 1
ATOM 777 N N . CYS A 1 99 ? 3.870 -16.540 -12.221 1.00 86.19 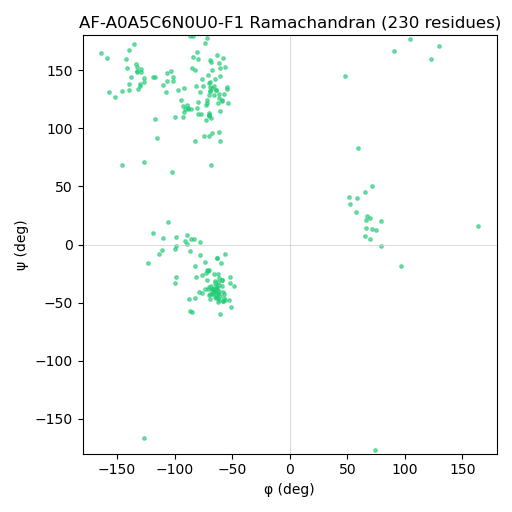99 CYS A N 1
ATOM 778 C CA . CYS A 1 99 ? 4.446 -15.967 -11.000 1.00 86.19 99 CYS A CA 1
ATOM 779 C C . CYS A 1 99 ? 5.890 -16.426 -10.723 1.00 86.19 99 CYS A C 1
ATOM 781 O O . CYS A 1 99 ? 6.423 -16.124 -9.653 1.00 86.19 99 CYS A O 1
ATOM 783 N N . ASP A 1 100 ? 6.524 -17.136 -11.657 1.00 84.31 100 ASP A N 1
ATOM 784 C CA . ASP A 1 100 ? 7.853 -17.707 -11.445 1.00 84.31 100 ASP A CA 1
ATOM 785 C C . ASP A 1 100 ? 8.912 -16.602 -11.371 1.00 84.31 100 ASP A C 1
ATOM 787 O O . ASP A 1 100 ? 8.968 -15.707 -12.219 1.00 84.31 100 ASP A O 1
ATOM 791 N N . ASN A 1 101 ? 9.771 -16.669 -10.351 1.00 77.12 101 ASN A N 1
ATOM 792 C CA . ASN A 1 101 ? 10.844 -15.699 -10.101 1.00 77.12 101 ASN A CA 1
ATOM 793 C C . ASN A 1 101 ? 10.366 -14.239 -9.934 1.00 77.12 101 ASN A C 1
ATOM 795 O O . ASN A 1 101 ? 11.108 -13.308 -10.256 1.00 77.12 101 ASN A O 1
ATOM 799 N N . VAL A 1 102 ? 9.130 -14.027 -9.465 1.00 81.94 102 VAL A N 1
ATOM 800 C CA . VAL A 1 102 ? 8.602 -12.698 -9.123 1.00 81.94 102 VAL A CA 1
ATOM 801 C C . VAL A 1 102 ? 8.874 -12.399 -7.651 1.00 81.94 102 VAL A C 1
ATOM 803 O O . VAL A 1 102 ? 8.292 -13.043 -6.778 1.00 81.94 102 VAL A O 1
ATOM 806 N N . ASP A 1 103 ? 9.682 -11.373 -7.376 1.00 85.06 103 ASP A N 1
ATOM 807 C CA . ASP A 1 103 ? 9.835 -10.837 -6.023 1.00 85.06 103 ASP A CA 1
ATOM 808 C C . ASP A 1 103 ? 8.850 -9.681 -5.788 1.00 85.06 103 ASP A C 1
ATOM 810 O O . ASP A 1 103 ? 8.841 -8.664 -6.489 1.00 85.06 103 ASP A O 1
ATOM 814 N N . CYS A 1 104 ? 7.975 -9.863 -4.801 1.00 86.25 104 CYS A N 1
ATOM 815 C CA . CYS A 1 104 ? 6.972 -8.881 -4.400 1.00 86.25 104 CYS A CA 1
ATOM 816 C C . CYS A 1 104 ? 7.381 -8.060 -3.170 1.00 86.25 104 CYS A C 1
ATOM 818 O O . CYS A 1 104 ? 6.634 -7.148 -2.790 1.00 86.25 104 CYS A O 1
ATOM 820 N N . GLY A 1 105 ? 8.525 -8.366 -2.555 1.00 86.81 105 GLY A N 1
ATOM 821 C CA . GLY A 1 105 ? 8.951 -7.805 -1.282 1.00 86.81 105 GLY A CA 1
ATOM 822 C C . GLY A 1 105 ? 8.184 -8.367 -0.072 1.00 86.81 105 GLY A C 1
ATOM 823 O O . GLY A 1 105 ? 7.324 -9.245 -0.205 1.00 86.81 105 GLY A O 1
ATOM 824 N N . PRO A 1 106 ? 8.474 -7.852 1.135 1.00 88.38 106 PRO A N 1
ATOM 825 C CA . PRO A 1 106 ? 7.945 -8.393 2.384 1.00 88.38 106 PRO A CA 1
ATOM 826 C C . PRO A 1 106 ? 6.419 -8.251 2.492 1.00 88.38 106 PRO A C 1
ATOM 828 O O . PRO A 1 106 ? 5.828 -7.252 2.075 1.00 88.38 106 PRO A O 1
ATOM 831 N N . GLY A 1 107 ? 5.767 -9.265 3.074 1.00 89.50 107 GLY A N 1
ATOM 832 C CA . GLY A 1 107 ? 4.320 -9.267 3.333 1.00 89.50 107 GLY A CA 1
ATOM 833 C C . GLY A 1 107 ? 3.441 -9.291 2.076 1.00 89.50 107 GLY A C 1
ATOM 834 O O . GLY A 1 107 ? 2.238 -9.009 2.145 1.00 89.50 107 GLY A O 1
ATOM 835 N N . LYS A 1 108 ? 4.014 -9.603 0.910 1.00 93.00 108 LYS A N 1
ATOM 836 C CA . LYS A 1 108 ? 3.307 -9.725 -0.367 1.00 93.00 108 LYS A CA 1
ATOM 837 C C . LYS A 1 108 ? 3.655 -11.053 -1.026 1.00 93.00 108 LYS A C 1
ATOM 839 O O . LYS A 1 108 ? 4.739 -11.589 -0.850 1.00 93.00 108 LYS A O 1
ATOM 844 N N . ARG A 1 109 ? 2.723 -11.576 -1.819 1.00 91.81 109 ARG A N 1
ATOM 845 C CA . ARG A 1 109 ? 2.944 -12.764 -2.652 1.00 91.81 109 ARG A CA 1
ATOM 846 C C . ARG A 1 109 ? 2.455 -12.527 -4.067 1.00 91.81 109 ARG A C 1
ATOM 848 O O . ARG A 1 109 ? 1.517 -11.752 -4.272 1.00 91.81 109 ARG A O 1
ATOM 855 N N . CYS A 1 110 ? 3.043 -13.221 -5.030 1.00 90.75 110 CYS A N 1
ATOM 856 C CA . CYS A 1 110 ? 2.540 -13.199 -6.393 1.00 90.75 110 CYS A CA 1
ATOM 857 C C . CYS A 1 110 ? 1.268 -14.052 -6.512 1.00 90.75 110 CYS A C 1
ATOM 859 O O . CYS A 1 110 ? 1.179 -15.152 -5.965 1.00 90.75 110 CYS A O 1
ATOM 861 N N . LYS A 1 111 ? 0.260 -13.531 -7.213 1.00 92.31 111 LYS A N 1
ATOM 862 C CA . LYS A 1 111 ? -0.958 -14.251 -7.584 1.00 92.31 111 LYS A CA 1
ATOM 863 C C . LYS A 1 111 ? -1.365 -13.889 -9.010 1.00 92.31 111 LYS A C 1
ATOM 865 O O . LYS A 1 111 ? -1.366 -12.716 -9.382 1.00 92.31 111 LYS A O 1
ATOM 870 N N . MET A 1 112 ? -1.790 -14.887 -9.779 1.00 89.88 112 MET A N 1
ATOM 871 C CA . MET A 1 112 ? -2.377 -14.677 -11.101 1.00 89.88 112 MET A CA 1
ATOM 872 C C . MET A 1 112 ? -3.749 -14.003 -10.986 1.00 89.88 112 MET A C 1
ATOM 874 O O . MET A 1 112 ? -4.592 -14.390 -10.170 1.00 89.88 112 MET A O 1
ATOM 878 N N . ASN A 1 113 ? -3.978 -12.961 -11.782 1.00 87.75 113 ASN A N 1
ATOM 879 C CA . ASN A 1 113 ? -5.282 -12.308 -11.877 1.00 87.75 113 ASN A CA 1
ATOM 880 C C . ASN A 1 113 ? -6.185 -12.995 -12.925 1.00 87.75 113 ASN A C 1
ATOM 882 O O . ASN A 1 113 ? -5.771 -13.920 -13.612 1.00 87.75 113 ASN A O 1
ATOM 886 N N . ARG A 1 114 ? -7.420 -12.499 -13.097 1.00 87.81 114 ARG A N 1
ATOM 887 C CA . ARG A 1 114 ? -8.395 -13.037 -14.073 1.00 87.81 114 ARG A CA 1
ATOM 888 C C . ARG A 1 114 ? -7.974 -12.933 -15.547 1.00 87.81 114 ARG A C 1
ATOM 890 O O . ARG A 1 114 ? -8.646 -13.491 -16.397 1.00 87.81 114 ARG A O 1
ATOM 897 N N . ARG A 1 115 ? -6.919 -12.177 -15.857 1.00 83.75 115 ARG A N 1
ATOM 898 C CA . ARG A 1 115 ? -6.379 -12.001 -17.215 1.00 83.75 115 ARG A CA 1
ATOM 899 C C . ARG A 1 115 ? -5.076 -12.783 -17.407 1.00 83.75 115 ARG A C 1
ATOM 901 O O . ARG A 1 115 ? -4.277 -12.392 -18.249 1.00 83.75 115 ARG A O 1
ATOM 908 N N . SER A 1 116 ? -4.816 -13.779 -16.558 1.00 82.94 116 SER A N 1
ATOM 909 C CA . SER A 1 116 ? -3.573 -14.558 -16.556 1.00 82.94 116 SER A CA 1
ATOM 910 C C . SER A 1 116 ? -2.314 -13.690 -16.496 1.00 82.94 116 SER A C 1
ATOM 912 O O . SER A 1 116 ? -1.290 -14.027 -17.073 1.00 82.94 116 SER A O 1
ATOM 914 N N . LYS A 1 117 ? -2.375 -12.562 -15.771 1.00 82.38 117 LYS A N 1
ATOM 915 C CA . LYS A 1 117 ? -1.203 -11.724 -15.485 1.00 82.38 117 LYS A CA 1
ATOM 916 C C . LYS A 1 117 ? -0.817 -11.804 -14.006 1.00 82.38 117 LYS A C 1
ATOM 918 O O . LYS A 1 117 ? -1.710 -11.696 -13.151 1.00 82.38 117 LYS A O 1
ATOM 923 N N . PRO A 1 118 ? 0.478 -11.914 -13.682 1.00 86.19 118 PRO A N 1
ATOM 924 C CA . PRO A 1 118 ? 0.954 -11.949 -12.307 1.00 86.19 118 PRO A CA 1
ATOM 925 C C . PRO A 1 118 ? 0.779 -10.593 -11.629 1.00 86.19 118 PRO A C 1
ATOM 927 O O . PRO A 1 118 ? 0.972 -9.525 -12.221 1.00 86.19 118 PRO A O 1
ATOM 930 N N . ARG A 1 119 ? 0.362 -10.629 -10.364 1.00 87.19 119 ARG A N 1
ATOM 931 C CA . ARG A 1 119 ? 0.160 -9.452 -9.519 1.00 87.19 119 ARG A CA 1
ATOM 932 C C . ARG A 1 119 ? 0.643 -9.726 -8.105 1.00 87.19 119 ARG A C 1
ATOM 934 O O . ARG A 1 119 ? 0.265 -10.724 -7.501 1.00 87.19 119 ARG A O 1
ATOM 941 N N . CYS A 1 120 ? 1.406 -8.792 -7.552 1.00 89.19 120 CYS A N 1
ATOM 942 C CA . CYS A 1 120 ? 1.739 -8.799 -6.136 1.00 89.19 120 CYS A CA 1
ATOM 943 C C . CYS A 1 120 ? 0.514 -8.398 -5.313 1.00 89.19 120 CYS A C 1
ATOM 945 O O . CYS A 1 120 ? -0.035 -7.307 -5.480 1.00 89.19 120 CYS A O 1
ATOM 947 N N . VAL A 1 121 ? 0.080 -9.292 -4.430 1.00 92.81 121 VAL A N 1
ATOM 948 C CA . VAL A 1 121 ? -1.043 -9.080 -3.517 1.00 92.81 121 VAL A CA 1
ATOM 949 C C . VAL A 1 121 ? -0.563 -9.135 -2.074 1.00 92.81 121 VAL A C 1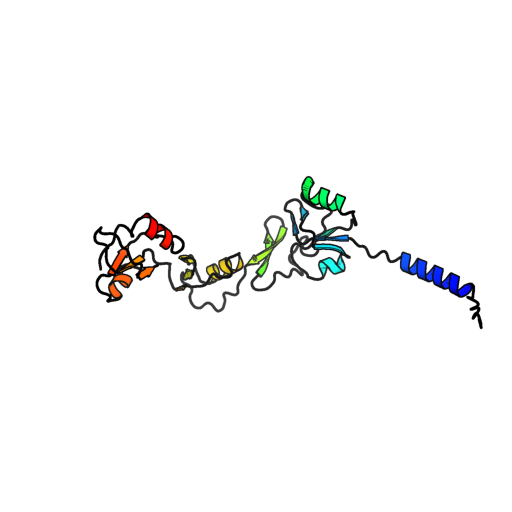
ATOM 951 O O . VAL A 1 121 ? 0.307 -9.930 -1.729 1.00 92.81 121 VAL A O 1
ATOM 954 N N . CYS A 1 122 ? -1.160 -8.302 -1.222 1.00 95.00 122 CYS A N 1
ATOM 955 C CA . CYS A 1 122 ? -0.875 -8.298 0.209 1.00 95.00 122 CYS A CA 1
ATOM 956 C C . CYS A 1 122 ? -1.236 -9.635 0.856 1.00 95.00 122 CYS A C 1
ATOM 958 O O . CYS A 1 122 ? -2.370 -10.119 0.736 1.00 95.00 122 CYS A O 1
ATOM 960 N N . ALA A 1 123 ? -0.252 -10.193 1.545 1.00 95.00 123 ALA A N 1
ATOM 961 C CA . ALA A 1 123 ? -0.286 -11.465 2.236 1.00 95.00 123 ALA A CA 1
ATOM 962 C C . ALA A 1 123 ? 0.576 -11.368 3.504 1.00 95.00 123 ALA A C 1
ATOM 964 O O . ALA A 1 123 ? 1.649 -11.966 3.546 1.00 95.00 123 ALA A O 1
ATOM 965 N N . PRO A 1 124 ? 0.137 -10.575 4.500 1.00 94.06 124 PRO A N 1
ATOM 966 C CA . PRO A 1 124 ? 0.811 -10.538 5.791 1.00 94.06 124 PRO A CA 1
ATOM 967 C C . PRO A 1 124 ? 0.778 -11.926 6.441 1.00 94.06 124 PRO A C 1
ATOM 969 O O . PRO A 1 124 ? -0.142 -12.711 6.184 1.00 94.06 124 PRO A O 1
ATOM 972 N N . ASP A 1 125 ? 1.774 -12.215 7.276 1.00 92.69 125 ASP A N 1
ATOM 973 C CA . ASP A 1 125 ? 1.726 -13.384 8.146 1.00 92.69 125 ASP A CA 1
ATOM 974 C C . ASP A 1 125 ? 0.694 -13.141 9.253 1.00 92.69 125 ASP A C 1
ATOM 976 O O . ASP A 1 125 ? 0.739 -12.135 9.957 1.00 92.69 125 ASP A O 1
ATOM 980 N N . CYS A 1 126 ? -0.264 -14.056 9.360 1.00 93.75 126 CYS A N 1
ATOM 981 C CA . CYS A 1 126 ? -1.368 -13.988 10.313 1.00 93.75 126 CYS A CA 1
ATOM 982 C C . CYS A 1 126 ? -1.367 -15.182 11.282 1.00 93.75 126 CYS A C 1
ATOM 984 O O . CYS A 1 126 ? -2.347 -15.387 12.004 1.00 93.75 126 CYS A O 1
ATOM 986 N N . SER A 1 127 ? -0.298 -15.985 11.283 1.00 92.75 127 SER A N 1
ATOM 987 C CA . SER A 1 127 ? -0.200 -17.227 12.060 1.00 92.75 127 SER A CA 1
ATOM 988 C C . SER A 1 127 ? -0.084 -16.952 13.562 1.00 92.75 127 SER A C 1
ATOM 990 O O . SER A 1 127 ? -0.712 -17.639 14.361 1.00 92.75 127 SER A O 1
ATOM 992 N N . ASN A 1 128 ? 0.626 -15.882 13.933 1.00 92.50 128 ASN A N 1
ATOM 9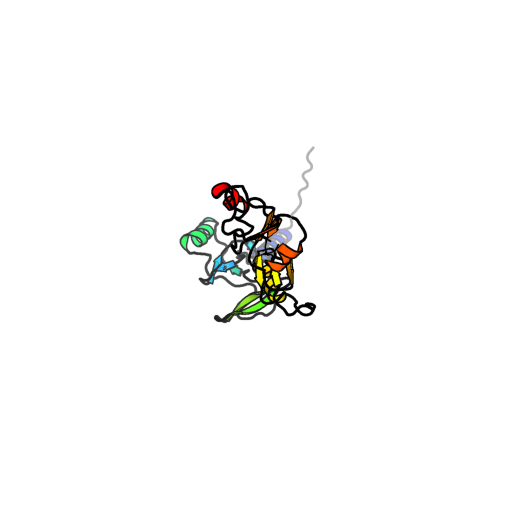93 C CA . ASN A 1 128 ? 0.885 -15.494 15.326 1.00 92.50 128 ASN A CA 1
ATOM 994 C C . ASN A 1 128 ? -0.222 -14.630 15.961 1.00 92.50 128 ASN A C 1
ATOM 996 O O . ASN A 1 128 ? -0.080 -14.170 17.090 1.00 92.50 128 ASN A O 1
ATOM 1000 N N . ILE A 1 129 ? -1.331 -14.400 15.252 1.00 93.62 129 ILE A N 1
ATOM 1001 C CA . ILE A 1 129 ? -2.448 -13.595 15.756 1.00 93.62 129 ILE A CA 1
ATOM 1002 C C . ILE A 1 129 ? -3.305 -14.448 16.694 1.00 93.62 129 ILE A C 1
ATOM 1004 O O . ILE A 1 129 ? -3.990 -15.377 16.245 1.00 93.62 129 ILE A O 1
ATOM 1008 N N . THR A 1 130 ? -3.305 -14.105 17.980 1.00 93.81 130 THR A N 1
ATOM 1009 C CA . THR A 1 130 ? -4.068 -14.802 19.028 1.00 93.81 130 THR A CA 1
ATOM 1010 C C . THR A 1 130 ? -5.545 -14.405 19.033 1.00 93.81 130 THR A C 1
ATOM 1012 O O . THR A 1 130 ? -6.418 -15.265 19.149 1.00 93.81 130 THR A O 1
ATOM 1015 N N . TRP A 1 131 ? -5.852 -13.121 18.837 1.00 93.25 131 TRP A N 1
ATOM 1016 C CA . TRP A 1 131 ? -7.221 -12.608 18.813 1.00 93.25 131 TRP A CA 1
ATOM 1017 C C . TRP A 1 131 ? -7.899 -12.849 17.454 1.00 93.25 131 TRP A C 1
ATOM 1019 O O . TRP A 1 131 ? -7.476 -12.329 16.424 1.00 93.25 131 TRP A O 1
ATOM 1029 N N . LYS A 1 132 ? -8.984 -13.634 17.436 1.00 93.12 132 LYS A N 1
ATOM 1030 C CA . LYS A 1 132 ? -9.748 -13.953 16.208 1.00 93.12 132 LYS A CA 1
ATOM 1031 C C . LYS A 1 132 ? -11.013 -13.108 16.017 1.00 93.12 132 LYS A C 1
ATOM 1033 O O . LYS A 1 132 ? -11.724 -13.297 15.033 1.00 93.12 132 LYS A O 1
ATOM 1038 N N . GLY A 1 133 ? -11.309 -12.215 16.958 1.00 95.25 133 GLY A N 1
ATOM 1039 C CA . GLY A 1 133 ? -12.461 -11.322 16.892 1.00 95.25 133 GLY A CA 1
ATOM 1040 C C . GLY A 1 133 ? -12.192 -10.052 16.075 1.00 95.25 133 GLY A C 1
ATOM 1041 O O . GLY A 1 133 ? -11.071 -9.834 15.612 1.00 95.25 133 GLY A O 1
ATOM 1042 N N . PRO A 1 134 ? -13.201 -9.173 15.943 1.00 96.31 134 PRO A N 1
ATOM 1043 C CA . PRO A 1 134 ? -13.028 -7.866 15.318 1.00 96.31 134 PRO A CA 1
ATOM 1044 C C . PRO A 1 134 ? -12.021 -7.004 16.081 1.00 96.31 134 PRO A C 1
ATOM 1046 O O . PRO A 1 134 ? -11.810 -7.208 17.277 1.00 96.31 134 PRO A O 1
ATOM 1049 N N . VAL A 1 135 ? -11.421 -6.038 15.392 1.00 95.75 135 VAL A N 1
ATOM 1050 C CA . VAL A 1 135 ? -10.510 -5.042 15.975 1.00 95.75 135 VAL A CA 1
ATOM 1051 C C . VAL A 1 135 ? -10.880 -3.642 15.498 1.00 95.75 135 VAL A C 1
ATOM 1053 O O . VAL A 1 135 ? -11.363 -3.475 14.373 1.00 95.75 135 VAL A O 1
ATOM 1056 N N . CYS A 1 136 ? -10.637 -2.638 16.333 1.00 91.44 136 CYS A N 1
ATOM 1057 C CA . CYS A 1 136 ? -10.751 -1.240 15.949 1.00 91.44 136 CYS A CA 1
ATOM 1058 C C . CYS A 1 136 ? -9.380 -0.716 15.520 1.00 91.44 136 CYS A C 1
ATOM 1060 O O . CYS A 1 136 ? -8.412 -0.833 16.275 1.00 91.44 136 CYS A O 1
ATOM 1062 N N . GLY A 1 137 ? -9.287 -0.183 14.303 1.00 92.44 137 GLY A N 1
ATOM 1063 C CA . GLY A 1 137 ? -8.065 0.432 13.795 1.00 92.44 137 GLY A CA 1
ATOM 1064 C C . GLY A 1 137 ? -7.860 1.852 14.322 1.00 92.44 137 GLY A C 1
ATOM 1065 O O . GLY A 1 137 ? -8.814 2.527 14.701 1.00 92.44 137 GLY A O 1
ATOM 1066 N N . THR A 1 138 ? -6.621 2.340 14.281 1.00 86.62 138 THR A N 1
ATOM 1067 C CA . THR A 1 138 ? -6.267 3.745 14.576 1.00 86.62 138 THR A CA 1
ATOM 1068 C C . THR A 1 138 ? -6.948 4.754 13.643 1.00 86.62 138 THR A C 1
ATOM 1070 O O . THR A 1 138 ? -7.025 5.940 13.954 1.00 86.62 138 THR A O 1
ATOM 1073 N N . ASP A 1 139 ? -7.488 4.286 12.516 1.00 87.19 139 ASP A N 1
ATOM 1074 C CA . ASP A 1 139 ? -8.327 5.042 11.586 1.00 87.19 139 ASP A CA 1
ATOM 1075 C C . ASP A 1 139 ? -9.812 5.108 12.002 1.00 87.19 139 ASP A C 1
ATOM 1077 O O . ASP A 1 139 ? -10.637 5.625 11.245 1.00 87.19 139 ASP A O 1
ATOM 1081 N N . GLY A 1 140 ? -10.167 4.571 13.176 1.00 83.06 140 GLY A N 1
ATOM 1082 C CA . GLY A 1 140 ? -11.534 4.523 13.696 1.00 83.06 140 GLY A CA 1
ATOM 1083 C C . GLY A 1 140 ? -12.443 3.534 12.964 1.00 83.06 140 GLY A C 1
ATOM 1084 O O . GLY A 1 140 ? -13.663 3.589 13.130 1.00 83.06 140 GLY A O 1
ATOM 1085 N N . LYS A 1 141 ? -11.893 2.636 12.133 1.00 88.25 141 LYS A N 1
ATOM 1086 C CA . LYS A 1 141 ? -12.677 1.636 11.396 1.00 88.25 141 LYS A CA 1
ATOM 1087 C C . LYS A 1 141 ? -12.610 0.270 12.054 1.00 88.25 141 LYS A C 1
ATOM 1089 O O . LYS A 1 141 ? -11.564 -0.191 12.503 1.00 88.25 141 LYS A O 1
ATOM 1094 N N . THR A 1 142 ? -13.748 -0.418 12.046 1.00 91.88 142 THR A N 1
ATOM 1095 C CA . THR A 1 142 ? -13.816 -1.809 12.492 1.00 91.88 142 THR A CA 1
ATOM 1096 C C . THR A 1 142 ? -13.309 -2.732 11.391 1.00 91.88 142 THR A C 1
ATOM 1098 O O . THR A 1 142 ? -13.874 -2.777 10.297 1.00 91.88 142 THR A O 1
ATOM 1101 N N . TYR A 1 143 ? -12.296 -3.529 11.705 1.00 96.00 143 TYR A N 1
ATOM 1102 C CA . TYR A 1 143 ? -11.817 -4.622 10.870 1.00 96.00 143 TYR A CA 1
ATOM 1103 C C . TYR A 1 143 ? -12.339 -5.949 11.419 1.00 96.00 143 TYR A C 1
ATOM 1105 O O . TYR A 1 143 ? -12.460 -6.137 12.628 1.00 96.00 143 TYR A O 1
ATOM 1113 N N . LYS A 1 144 ? -12.664 -6.886 10.520 1.00 96.81 144 LYS A N 1
ATOM 1114 C CA . LYS A 1 144 ? -13.227 -8.196 10.894 1.00 96.81 144 LYS A CA 1
ATOM 1115 C C . LYS A 1 144 ? -12.323 -9.016 11.826 1.00 96.81 144 LYS A C 1
ATOM 1117 O O . LYS A 1 144 ? -12.831 -9.812 12.601 1.00 96.81 144 LYS A O 1
ATOM 1122 N N . ASP A 1 145 ? -11.013 -8.829 11.696 1.00 96.81 145 ASP A N 1
ATOM 1123 C CA . ASP A 1 145 ? -9.933 -9.477 12.428 1.00 96.81 145 ASP A CA 1
ATOM 1124 C C . ASP A 1 145 ? -8.645 -8.652 12.227 1.00 96.81 145 ASP A C 1
ATOM 1126 O O . ASP A 1 145 ? -8.567 -7.800 11.332 1.00 96.81 145 ASP A O 1
ATOM 1130 N N . GLU A 1 146 ? -7.624 -8.899 13.047 1.00 96.62 146 GLU A N 1
ATOM 1131 C CA . GLU A 1 146 ? -6.324 -8.219 12.946 1.00 96.62 146 GLU A CA 1
ATOM 1132 C C . GLU A 1 146 ? -5.624 -8.500 11.602 1.00 96.62 146 GLU A C 1
ATOM 1134 O O . GLU A 1 146 ? -4.999 -7.618 11.015 1.00 96.62 146 GLU A O 1
ATOM 1139 N N . CYS A 1 147 ? -5.819 -9.687 11.022 1.00 96.12 147 CYS A N 1
ATOM 1140 C CA . CYS A 1 147 ? -5.253 -10.038 9.716 1.00 96.12 147 CYS A CA 1
ATOM 1141 C C . CYS A 1 147 ? -5.803 -9.147 8.583 1.00 96.12 147 CYS A C 1
ATOM 1143 O O . CYS A 1 147 ? -5.083 -8.768 7.652 1.00 96.12 147 CYS A O 1
ATOM 1145 N N . ALA A 1 148 ? -7.084 -8.779 8.642 1.00 96.19 148 ALA A N 1
ATOM 1146 C CA . ALA A 1 148 ? -7.704 -7.847 7.710 1.00 96.19 148 ALA A CA 1
ATOM 1147 C C . ALA A 1 148 ? -7.143 -6.437 7.859 1.00 96.19 148 ALA A C 1
ATOM 1149 O O . ALA A 1 148 ? -6.931 -5.779 6.836 1.00 96.19 148 ALA A O 1
ATOM 1150 N N . LEU A 1 149 ? -6.870 -6.007 9.093 1.00 96.94 149 LEU A N 1
ATOM 1151 C CA . LEU A 1 149 ? -6.203 -4.739 9.367 1.00 96.94 149 LEU A CA 1
ATOM 1152 C C . LEU A 1 149 ? -4.791 -4.740 8.774 1.00 96.94 149 LEU A C 1
ATOM 1154 O O . LEU A 1 149 ? -4.474 -3.860 7.978 1.00 96.94 149 LEU A O 1
ATOM 1158 N N . LEU A 1 150 ? -3.980 -5.772 9.025 1.00 95.62 150 LEU A N 1
ATOM 1159 C CA . LEU A 1 150 ? -2.638 -5.900 8.434 1.00 95.62 150 LEU A CA 1
ATOM 1160 C C . LEU A 1 150 ? -2.675 -5.914 6.898 1.00 95.62 150 LEU A C 1
ATOM 1162 O O . LEU A 1 150 ? -1.815 -5.344 6.219 1.00 95.62 150 LEU A O 1
ATOM 1166 N N . LYS A 1 151 ? -3.707 -6.527 6.311 1.00 95.44 151 LYS A N 1
ATOM 1167 C CA . LYS A 1 151 ? -3.908 -6.511 4.859 1.00 95.44 151 LYS A CA 1
ATOM 1168 C C . LYS A 1 151 ? -4.270 -5.117 4.342 1.00 95.44 151 LYS A C 1
ATOM 1170 O O . LYS A 1 151 ? -3.863 -4.779 3.230 1.00 95.44 151 LYS A O 1
ATOM 1175 N N . ALA A 1 152 ? -5.032 -4.329 5.098 1.00 95.25 152 ALA A N 1
ATOM 1176 C CA . ALA A 1 152 ? -5.308 -2.929 4.782 1.00 95.25 152 ALA A CA 1
ATOM 1177 C C . ALA A 1 152 ? -4.050 -2.061 4.939 1.00 95.25 152 ALA A C 1
ATOM 1179 O O . ALA A 1 152 ? -3.740 -1.299 4.020 1.00 95.25 152 ALA A O 1
ATOM 1180 N N . LYS A 1 153 ? -3.266 -2.282 6.003 1.00 95.31 153 LYS A N 1
ATOM 1181 C CA . LYS A 1 153 ? -1.960 -1.652 6.248 1.00 95.31 153 LYS A CA 1
ATOM 1182 C C . LYS A 1 153 ? -1.047 -1.801 5.030 1.00 95.31 153 LYS A C 1
ATOM 1184 O O . LYS A 1 153 ? -0.643 -0.812 4.420 1.00 95.31 153 LYS A O 1
ATOM 1189 N N . CYS A 1 154 ? -0.863 -3.038 4.558 1.00 94.75 154 CYS A N 1
ATOM 1190 C CA . CYS A 1 154 ? -0.052 -3.353 3.375 1.00 94.75 154 CYS A CA 1
ATOM 1191 C C . CYS A 1 154 ? -0.547 -2.708 2.062 1.00 94.75 154 CYS A C 1
ATOM 1193 O O . CYS A 1 154 ? 0.252 -2.466 1.153 1.00 94.75 154 CYS A O 1
ATOM 1195 N N . LYS A 1 155 ? -1.855 -2.454 1.914 1.00 92.00 155 LYS A N 1
ATOM 1196 C CA . LYS A 1 155 ? -2.423 -1.923 0.663 1.00 92.00 155 LYS A CA 1
ATOM 1197 C C . LYS A 1 155 ? -2.161 -0.434 0.452 1.00 92.00 155 LYS A C 1
ATOM 1199 O O . LYS A 1 155 ? -2.157 -0.010 -0.701 1.00 92.00 155 LYS A O 1
ATOM 1204 N N . GLY A 1 156 ? -1.976 0.339 1.518 1.00 88.75 156 GLY A N 1
ATOM 1205 C CA . GLY A 1 156 ? -1.791 1.787 1.395 1.00 88.75 156 GLY A CA 1
ATOM 1206 C C . GLY A 1 156 ? -1.986 2.592 2.676 1.00 88.75 156 GLY A C 1
ATOM 1207 O O . GLY A 1 156 ? -2.155 3.801 2.585 1.00 88.75 156 GLY A O 1
ATOM 1208 N N . HIS A 1 157 ? -1.978 1.951 3.845 1.00 91.06 157 HIS A N 1
ATOM 1209 C CA . HIS A 1 157 ? -2.126 2.633 5.130 1.00 91.06 157 HIS A CA 1
ATOM 1210 C C . HIS A 1 157 ? -0.961 2.243 6.050 1.00 91.06 157 HIS A C 1
ATOM 1212 O O . HIS A 1 157 ? -1.168 1.462 6.973 1.00 91.06 157 HIS A O 1
ATOM 1218 N N . PRO A 1 158 ? 0.274 2.707 5.781 1.00 90.12 158 PRO A N 1
ATOM 1219 C CA . PRO A 1 158 ? 1.469 2.249 6.496 1.00 90.12 158 PRO A CA 1
ATOM 1220 C C . PRO A 1 158 ? 1.402 2.489 8.012 1.00 90.12 158 PRO A C 1
ATOM 1222 O O . PRO A 1 158 ? 1.912 1.665 8.766 1.00 90.12 158 PRO A O 1
ATOM 1225 N N . ASP A 1 159 ? 0.703 3.541 8.443 1.00 92.62 159 ASP A N 1
ATOM 1226 C CA . ASP A 1 159 ? 0.557 3.927 9.855 1.00 92.62 159 ASP A CA 1
ATOM 1227 C C . ASP A 1 159 ? -0.668 3.294 10.543 1.00 92.62 159 ASP A C 1
ATOM 1229 O O . ASP A 1 159 ? -0.966 3.586 11.701 1.00 92.62 159 ASP A O 1
ATOM 1233 N N . LEU A 1 160 ? -1.418 2.440 9.835 1.00 94.56 160 LEU A N 1
ATOM 1234 C CA . LEU A 1 160 ? -2.584 1.767 10.400 1.00 94.56 160 LEU A CA 1
ATOM 1235 C C . LEU A 1 160 ? -2.143 0.722 11.423 1.00 94.56 160 LEU A C 1
ATOM 1237 O O . LEU A 1 160 ? -1.335 -0.162 11.120 1.00 94.56 160 LEU A O 1
ATOM 1241 N N . ASP A 1 161 ? -2.728 0.786 12.611 1.00 94.81 161 ASP A N 1
ATOM 1242 C CA . ASP A 1 161 ? -2.501 -0.190 13.668 1.00 94.81 161 ASP A CA 1
ATOM 1243 C C . ASP A 1 161 ? -3.791 -0.530 14.409 1.00 94.81 161 ASP A C 1
ATOM 1245 O O . ASP A 1 161 ? -4.813 0.142 14.237 1.00 94.81 161 ASP A O 1
ATOM 1249 N N . VAL A 1 162 ? -3.757 -1.587 15.215 1.00 93.56 162 VAL A N 1
ATOM 1250 C CA . VAL A 1 162 ? -4.847 -1.907 16.137 1.00 93.56 162 VAL A CA 1
ATOM 1251 C C . VAL A 1 162 ? -4.835 -0.881 17.267 1.00 93.56 162 VAL A C 1
ATOM 1253 O O . VAL A 1 162 ? -3.853 -0.754 17.992 1.00 93.56 162 VAL A O 1
ATOM 1256 N N . GLN A 1 163 ? -5.947 -0.173 17.447 1.00 89.12 163 GLN A N 1
ATOM 1257 C CA . GLN A 1 163 ? -6.149 0.689 18.607 1.00 89.12 163 GLN A CA 1
ATOM 1258 C C . GLN A 1 163 ? -6.631 -0.127 19.815 1.00 89.12 163 GLN A C 1
ATOM 1260 O O . GLN A 1 163 ? -6.116 0.038 20.917 1.00 89.12 163 GLN A O 1
ATOM 1265 N N . TYR A 1 164 ? -7.617 -1.010 19.615 1.00 87.25 164 TYR A N 1
ATOM 1266 C CA . TYR A 1 164 ? -8.117 -1.938 20.636 1.00 87.25 164 TYR A 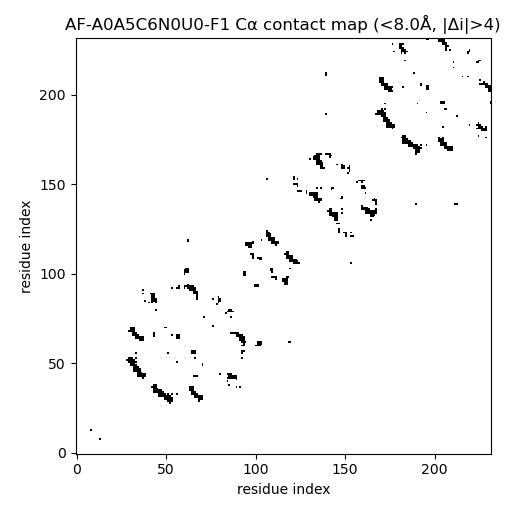CA 1
ATOM 1267 C C . TYR A 1 164 ? -8.841 -3.150 20.025 1.00 87.25 164 TYR A C 1
ATOM 1269 O O . TYR A 1 164 ? -9.287 -3.127 18.875 1.00 87.25 164 TYR A O 1
ATOM 1277 N N . GLN A 1 165 ? -8.973 -4.223 20.813 1.00 93.38 165 GLN A N 1
ATOM 1278 C CA . GLN A 1 165 ? -9.726 -5.428 20.450 1.00 93.38 165 GLN A CA 1
ATOM 1279 C C . GLN A 1 165 ? -11.240 -5.194 20.561 1.00 93.38 165 GLN A C 1
ATOM 1281 O O . GLN A 1 165 ? -11.714 -4.532 21.483 1.00 93.38 165 GLN A O 1
ATOM 1286 N N . GLY A 1 166 ? -12.009 -5.774 19.642 1.00 91.56 166 GLY A N 1
ATOM 1287 C CA . GLY A 1 166 ? -13.451 -5.570 19.513 1.00 91.56 166 GLY A CA 1
ATOM 1288 C C . GLY A 1 166 ? -13.816 -4.664 18.337 1.00 91.56 166 GLY A C 1
ATOM 1289 O O . GLY A 1 166 ? -12.961 -4.155 17.619 1.00 91.56 166 GLY A O 1
ATOM 1290 N N . LYS A 1 167 ? -15.118 -4.476 18.106 1.00 89.38 167 LYS A N 1
ATOM 1291 C CA . LYS A 1 167 ? -15.580 -3.490 17.120 1.00 89.38 167 LYS A CA 1
ATOM 1292 C C . LYS A 1 167 ? -15.259 -2.086 17.619 1.00 89.38 167 LYS A C 1
ATOM 1294 O O . LYS A 1 167 ? -15.282 -1.861 18.828 1.00 89.38 167 LYS A O 1
ATOM 1299 N N . CYS A 1 168 ? -15.029 -1.153 16.700 1.00 85.38 168 CYS A N 1
ATOM 1300 C CA . CYS A 1 168 ? -15.031 0.252 17.074 1.00 85.38 168 CYS A CA 1
ATOM 1301 C C . CYS A 1 168 ? -16.374 0.583 17.709 1.00 85.38 168 CYS A C 1
ATOM 1303 O O . CYS A 1 168 ? -17.432 0.237 17.176 1.00 85.38 168 CYS A O 1
ATOM 1305 N N . LYS A 1 169 ? -16.307 1.203 18.876 1.00 81.75 169 LYS A N 1
ATOM 1306 C CA . LYS A 1 169 ? -17.485 1.664 19.590 1.00 81.75 169 LYS A CA 1
ATOM 1307 C C . LYS A 1 169 ? -17.895 2.989 18.972 1.00 81.75 169 LYS A C 1
ATOM 1309 O O . LYS A 1 169 ? -17.036 3.816 18.668 1.00 81.75 169 LYS A O 1
ATOM 1314 N N . THR A 1 170 ? -19.189 3.151 18.758 1.00 76.06 170 THR A N 1
ATOM 1315 C CA . THR A 1 170 ? -19.765 4.407 18.294 1.00 76.06 170 THR A CA 1
ATOM 1316 C C . THR A 1 170 ? -19.969 5.336 19.476 1.00 76.06 170 THR A C 1
ATOM 1318 O O . THR A 1 170 ? -20.191 4.901 20.612 1.00 76.06 170 THR A O 1
ATOM 1321 N N . GLY A 1 171 ? -19.873 6.624 19.190 1.00 77.94 171 GLY A N 1
ATOM 1322 C CA . GLY A 1 171 ? -20.089 7.665 20.171 1.00 77.94 171 GLY A CA 1
ATOM 1323 C C . GLY A 1 171 ? -18.850 8.122 20.931 1.00 77.94 171 GLY A C 1
ATOM 1324 O O . GLY A 1 171 ? -17.758 7.545 20.902 1.00 77.94 171 GLY A O 1
ATOM 1325 N N . ASN A 1 172 ? -19.044 9.251 21.591 1.00 80.56 172 ASN A N 1
ATOM 1326 C CA . ASN A 1 172 ? -17.999 10.061 22.183 1.00 80.56 172 ASN A CA 1
ATOM 1327 C C . ASN A 1 172 ? -18.376 10.373 23.628 1.00 80.56 172 ASN A C 1
ATOM 1329 O O . ASN A 1 172 ? -19.526 10.704 23.924 1.00 80.56 172 ASN A O 1
ATOM 1333 N N . CYS A 1 173 ? -17.401 10.262 24.525 1.00 85.38 173 CYS A N 1
ATOM 1334 C CA . CYS A 1 173 ? -17.534 10.701 25.903 1.00 85.38 173 CYS A CA 1
ATOM 1335 C C . CYS A 1 173 ? -17.039 12.143 26.018 1.00 85.38 173 CYS A C 1
ATOM 1337 O O . CYS A 1 173 ? -15.970 12.480 25.505 1.00 85.38 173 CYS A O 1
ATOM 1339 N N . TRP A 1 174 ? -17.790 12.985 26.717 1.00 86.19 174 TRP A N 1
ATOM 1340 C CA . TRP A 1 174 ? -17.563 14.421 26.839 1.00 86.19 174 TRP A CA 1
ATOM 1341 C C . TRP A 1 174 ? -17.565 14.858 28.304 1.00 86.19 174 TRP A C 1
ATOM 1343 O O . TRP A 1 174 ? -18.291 14.289 29.119 1.00 86.19 174 TRP A O 1
ATOM 1353 N N . LEU A 1 175 ? -16.787 15.889 28.639 1.00 80.62 175 LEU A N 1
ATOM 1354 C CA . LEU A 1 175 ? -16.834 16.566 29.938 1.00 80.62 175 LEU A CA 1
ATOM 1355 C C . LEU A 1 175 ? -17.799 17.748 29.862 1.00 80.62 175 LEU A C 1
ATOM 1357 O O . LEU A 1 175 ? -17.517 18.707 29.153 1.00 80.62 175 LEU A O 1
ATOM 1361 N N . GLN A 1 176 ? -18.888 17.638 30.623 1.00 71.31 176 GLN A N 1
ATOM 1362 C CA . GLN A 1 176 ? -19.985 18.575 30.883 1.00 71.31 176 GLN A CA 1
ATOM 1363 C C . GLN A 1 176 ? -20.617 19.255 29.653 1.00 71.31 176 GLN A C 1
ATOM 1365 O O . GLN A 1 176 ? -19.988 19.611 28.659 1.00 71.31 176 GLN A O 1
ATOM 1370 N N . GLN A 1 177 ? -21.927 19.470 29.733 1.00 61.62 177 GLN A N 1
ATOM 1371 C CA . GLN A 1 177 ? -22.655 20.282 28.767 1.00 61.62 177 GLN A CA 1
ATOM 1372 C C . GLN A 1 177 ? -22.257 21.757 28.932 1.00 61.62 177 GLN A C 1
ATOM 1374 O O . GLN A 1 177 ? -22.231 22.286 30.046 1.00 61.62 177 GLN A O 1
ATOM 1379 N N . GLY A 1 178 ? -22.004 22.451 27.823 1.00 61.03 178 GLY A N 1
ATOM 1380 C CA . GLY A 1 178 ? -22.089 23.907 27.800 1.00 61.03 178 GLY A CA 1
ATOM 1381 C C . GLY A 1 178 ? -23.494 24.356 28.210 1.00 61.03 178 GLY A C 1
ATOM 1382 O O . GLY A 1 178 ? -24.457 23.596 28.102 1.00 61.03 178 GLY A O 1
ATOM 1383 N N . LYS A 1 179 ? -23.655 25.617 28.634 1.00 66.69 179 LYS A N 1
ATOM 1384 C CA . LYS A 1 179 ? -24.955 26.190 29.068 1.00 66.69 179 LYS A CA 1
ATOM 1385 C C . LYS A 1 179 ? -26.085 26.101 28.017 1.00 66.69 179 LYS A C 1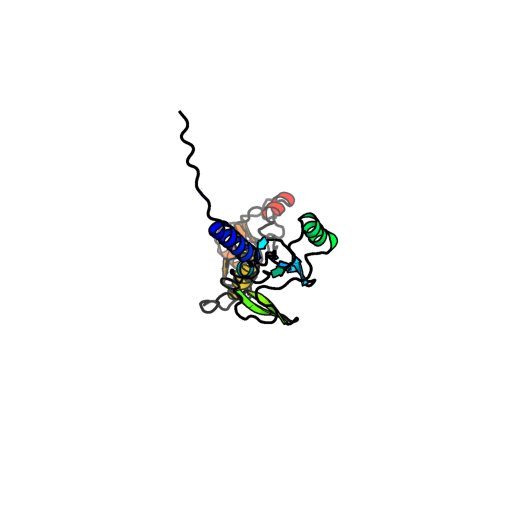
ATOM 1387 O O . LYS A 1 179 ? -27.226 26.424 28.317 1.00 66.69 179 LYS A O 1
ATOM 1392 N N . ASN A 1 180 ? -25.763 25.688 26.792 1.00 71.25 180 ASN A N 1
ATOM 1393 C CA . ASN A 1 180 ? -26.646 25.496 25.645 1.00 71.25 180 ASN A CA 1
ATOM 1394 C C . ASN A 1 180 ? -27.079 24.028 25.421 1.00 71.25 180 ASN A C 1
ATOM 1396 O O . ASN A 1 180 ? -27.670 23.739 24.382 1.00 71.25 180 ASN A O 1
ATOM 1400 N N . GLY A 1 181 ? -26.754 23.096 26.327 1.00 71.94 181 GLY A N 1
ATOM 1401 C CA . GLY A 1 181 ? -27.093 21.672 26.182 1.00 71.94 181 GLY A CA 1
ATOM 1402 C C . GLY A 1 181 ? -26.239 20.913 25.155 1.00 71.94 181 GLY A C 1
ATOM 1403 O O . GLY A 1 181 ? -26.582 19.789 24.790 1.00 71.94 181 GLY A O 1
ATOM 1404 N N . ARG A 1 182 ? -25.135 21.512 24.682 1.00 78.50 182 ARG A N 1
ATOM 1405 C CA . ARG A 1 182 ? -24.169 20.895 23.754 1.00 78.50 182 ARG A CA 1
ATOM 1406 C C . ARG A 1 182 ? -22.901 20.442 24.474 1.00 78.50 182 ARG A C 1
ATOM 1408 O O . ARG A 1 182 ? -22.477 21.072 25.438 1.00 78.50 182 ARG A O 1
ATOM 1415 N N . CYS A 1 183 ? -22.254 19.391 23.985 1.00 80.62 183 CYS A N 1
ATOM 1416 C CA . CYS A 1 183 ? -21.059 18.813 24.598 1.00 80.62 183 CYS A CA 1
ATOM 1417 C C . CYS A 1 183 ? -19.838 19.531 24.042 1.00 80.62 183 CYS A C 1
ATOM 1419 O O . CYS A 1 183 ? -19.594 19.500 22.837 1.00 80.62 183 CYS A O 1
ATOM 1421 N N . GLN A 1 184 ? -19.087 20.214 24.898 1.00 77.75 184 GLN A N 1
ATOM 1422 C CA . GLN A 1 184 ? -18.052 21.138 24.426 1.00 77.75 184 GLN A CA 1
ATOM 1423 C C . GLN A 1 184 ? -16.650 20.539 24.462 1.00 77.75 184 GLN A C 1
ATOM 1425 O O . GLN A 1 184 ? -15.832 20.860 23.604 1.00 77.75 184 GLN A O 1
ATOM 1430 N N . VAL A 1 185 ? -16.370 19.670 25.435 1.00 80.62 185 VAL A N 1
ATOM 1431 C CA . VAL A 1 185 ? -15.024 19.136 25.665 1.00 80.62 185 VAL A CA 1
ATOM 1432 C C . VAL A 1 185 ? -15.031 17.632 25.448 1.00 80.62 185 VAL A C 1
ATOM 1434 O O . VAL A 1 185 ? -15.581 16.895 26.266 1.00 80.62 185 VAL A O 1
ATOM 1437 N N . LEU A 1 186 ? -14.432 17.167 24.347 1.00 79.62 186 LEU A N 1
ATOM 1438 C CA . LEU A 1 186 ? -14.247 15.735 24.123 1.00 79.62 186 LEU A CA 1
ATOM 1439 C C . LEU A 1 186 ? -13.348 15.189 25.232 1.00 79.62 186 LEU A C 1
ATOM 1441 O O . LEU A 1 186 ? -12.213 15.634 25.394 1.00 79.62 186 LEU A O 1
ATOM 1445 N N . TYR A 1 187 ? -13.858 14.215 25.977 1.00 82.88 187 TYR A N 1
ATOM 1446 C CA . TYR A 1 187 ? -13.075 13.488 26.960 1.00 82.88 187 TYR A CA 1
ATOM 1447 C C . TYR A 1 187 ? -12.317 12.339 26.304 1.00 82.88 187 TYR A C 1
ATOM 1449 O O . TYR A 1 187 ? -11.092 12.284 26.372 1.00 82.88 187 TYR A O 1
ATOM 1457 N N . MET A 1 188 ? -13.058 11.431 25.666 1.00 76.56 188 MET A N 1
ATOM 1458 C CA . MET A 1 188 ? -12.519 10.265 24.976 1.00 76.56 188 MET A CA 1
ATOM 1459 C C . MET A 1 188 ? -13.452 9.857 23.829 1.00 76.56 188 MET A C 1
ATOM 1461 O O . MET A 1 188 ? -14.651 9.671 24.064 1.00 76.56 188 MET A O 1
ATOM 1465 N N . PRO A 1 189 ? -12.933 9.712 22.600 1.00 77.94 189 PRO A N 1
ATOM 1466 C CA . PRO A 1 189 ? -13.724 9.250 21.472 1.00 77.94 189 PRO A CA 1
ATOM 1467 C C . PRO A 1 189 ? -13.811 7.724 21.420 1.00 77.94 189 PRO A C 1
ATOM 1469 O O . PRO A 1 189 ? -12.963 7.025 21.977 1.00 77.94 189 PRO A O 1
ATOM 1472 N N . GLY A 1 190 ? -14.798 7.206 20.691 1.00 76.56 190 GLY A N 1
ATOM 1473 C CA . GLY A 1 190 ? -14.914 5.774 20.409 1.00 76.56 190 GLY A CA 1
ATOM 1474 C C . GLY A 1 190 ? -15.167 4.939 21.663 1.00 76.56 190 GLY A C 1
ATOM 1475 O O . GLY A 1 190 ? -14.512 3.915 21.873 1.00 76.56 190 GLY A O 1
ATOM 1476 N N . MET A 1 191 ? -16.093 5.393 22.510 1.00 79.56 191 MET A N 1
ATOM 1477 C CA . MET A 1 191 ? -16.474 4.727 23.757 1.00 79.56 191 MET A CA 1
ATOM 1478 C C . MET A 1 191 ? -17.980 4.503 23.820 1.00 79.56 191 MET A C 1
ATOM 1480 O O . MET A 1 191 ? -18.765 5.365 23.429 1.00 79.56 191 MET A O 1
ATOM 1484 N N . SER A 1 192 ? -18.377 3.368 24.396 1.00 83.12 192 SER A N 1
ATOM 1485 C CA . SER A 1 192 ? -19.785 3.105 24.708 1.00 83.12 192 SER A CA 1
ATOM 1486 C C . SER A 1 192 ? -20.283 4.025 25.826 1.00 83.12 192 SER A C 1
ATOM 1488 O O . SER A 1 192 ? -19.495 4.515 26.647 1.00 83.12 192 SER A O 1
ATOM 1490 N N . ARG A 1 193 ? -21.602 4.232 25.895 1.00 84.88 193 ARG A N 1
ATOM 1491 C CA . ARG A 1 193 ? -22.225 5.023 26.962 1.00 84.88 193 ARG A CA 1
ATOM 1492 C C . ARG A 1 193 ? -21.887 4.458 28.337 1.00 84.88 193 ARG A C 1
ATOM 1494 O O . ARG A 1 193 ? -21.531 5.208 29.240 1.00 84.88 193 ARG A O 1
ATOM 1501 N N . GLU A 1 194 ? -21.930 3.140 28.490 1.00 86.06 194 GLU A N 1
ATOM 1502 C CA . GLU A 1 194 ? -21.683 2.471 29.765 1.00 86.06 194 GLU A CA 1
ATOM 1503 C C . GLU A 1 194 ? -20.244 2.677 30.244 1.00 86.06 194 GLU A C 1
ATOM 1505 O O . GLU A 1 194 ? -20.009 2.849 31.437 1.00 86.06 194 GLU A O 1
ATOM 1510 N N . GLU A 1 195 ? -19.270 2.664 29.335 1.00 86.56 195 GLU A N 1
ATOM 1511 C CA . GLU A 1 195 ? -17.870 2.925 29.678 1.00 86.56 195 GLU A CA 1
ATOM 1512 C C . GLU A 1 195 ? -17.614 4.400 29.974 1.00 86.56 195 GLU A C 1
ATOM 1514 O O . GLU A 1 195 ? -16.869 4.706 30.904 1.00 86.56 195 GLU A O 1
ATOM 1519 N N . CYS A 1 196 ? -18.258 5.305 29.231 1.00 85.81 196 CYS A N 1
ATOM 1520 C CA . CYS A 1 196 ? -18.214 6.737 29.515 1.00 85.81 196 CYS A CA 1
ATOM 1521 C C . CYS A 1 196 ? -18.718 7.023 30.939 1.00 85.81 196 CYS A C 1
ATOM 1523 O O . CYS A 1 196 ? -18.010 7.651 31.730 1.00 85.81 196 CYS A O 1
ATOM 1525 N N . CYS A 1 197 ? -19.875 6.464 31.307 1.00 86.62 197 CYS A N 1
ATOM 1526 C CA . CYS A 1 197 ? -20.479 6.669 32.624 1.00 86.62 197 CYS A CA 1
ATOM 1527 C C . CYS A 1 197 ? -19.739 5.937 33.753 1.00 86.62 197 CYS A C 1
ATOM 1529 O O . CYS A 1 197 ? -19.762 6.380 34.899 1.00 86.62 197 CYS A O 1
ATOM 1531 N N . ARG A 1 198 ? -19.017 4.852 33.445 1.00 89.25 198 ARG A N 1
ATOM 1532 C CA . ARG A 1 198 ? -18.148 4.158 34.411 1.00 89.25 198 ARG A CA 1
ATOM 1533 C C . ARG A 1 198 ? -16.811 4.855 34.671 1.00 89.25 198 ARG A C 1
ATOM 1535 O O . ARG A 1 198 ? -16.126 4.462 35.609 1.00 89.25 198 ARG A O 1
ATOM 1542 N N . SER A 1 199 ? -16.440 5.888 33.909 1.00 80.50 199 SER A N 1
ATOM 1543 C CA . SER A 1 199 ? -15.174 6.615 34.117 1.00 80.50 199 SER A CA 1
ATOM 1544 C C . SER A 1 199 ? -15.075 7.333 35.475 1.00 80.50 199 SER A C 1
ATOM 1546 O O . SER A 1 199 ? -13.996 7.795 35.841 1.00 80.50 199 SER A O 1
ATOM 1548 N N . GLY A 1 200 ? -16.182 7.438 36.226 1.00 69.44 200 GLY A N 1
ATOM 1549 C CA . GLY A 1 200 ? -16.220 8.008 37.579 1.00 69.44 200 GLY A CA 1
ATOM 1550 C C . GLY A 1 200 ? -15.994 9.520 37.629 1.00 69.44 200 GLY A C 1
ATOM 1551 O O . GLY A 1 200 ? -15.914 10.105 38.709 1.00 69.44 200 GLY A O 1
ATOM 1552 N N . ARG A 1 201 ? -15.888 10.174 36.468 1.00 78.31 201 ARG A N 1
ATOM 1553 C CA . ARG A 1 201 ? -15.661 11.611 36.362 1.00 78.31 201 ARG A CA 1
ATOM 1554 C C . ARG A 1 201 ? -17.006 12.335 36.360 1.00 78.31 201 ARG A C 1
ATOM 1556 O O . ARG A 1 201 ? -17.827 12.139 35.464 1.00 78.31 201 ARG A O 1
ATOM 1563 N N . LEU A 1 202 ? -17.220 13.157 37.388 1.00 76.56 202 LEU A N 1
ATOM 1564 C CA . LEU A 1 202 ? -18.417 13.984 37.548 1.00 76.56 202 LEU A CA 1
ATOM 1565 C C . LEU A 1 202 ? -18.651 14.854 36.308 1.00 76.56 202 LEU A C 1
ATOM 1567 O O . LEU A 1 202 ? -17.728 15.495 35.803 1.00 76.56 202 LEU A O 1
ATOM 1571 N N . GLY A 1 203 ? -19.900 14.878 35.841 1.00 79.31 203 GLY A N 1
ATOM 1572 C CA . GLY A 1 203 ? -20.319 15.680 34.695 1.00 79.31 203 GLY A CA 1
ATOM 1573 C C . GLY A 1 203 ? -19.962 15.078 33.338 1.00 79.31 203 GLY A C 1
ATOM 1574 O O . GLY A 1 203 ? -19.901 15.819 32.363 1.00 79.31 203 GLY A O 1
ATOM 1575 N N . THR A 1 204 ? -19.707 13.774 33.236 1.00 87.50 204 THR A N 1
ATOM 1576 C CA . THR A 1 204 ? -19.549 13.125 31.928 1.00 87.50 204 THR A CA 1
ATOM 1577 C C . THR A 1 204 ? -20.880 13.024 31.182 1.00 87.50 204 THR A C 1
ATOM 1579 O O . THR A 1 204 ? -21.949 12.886 31.768 1.00 87.50 204 THR A O 1
ATOM 1582 N N . SER A 1 205 ? -20.826 13.140 29.861 1.00 87.25 205 SER A N 1
ATOM 1583 C CA . SER A 1 205 ? -21.985 12.970 28.983 1.00 87.25 205 SER A CA 1
ATOM 1584 C C . SER A 1 205 ? -21.572 12.236 27.719 1.00 87.25 205 SER A C 1
ATOM 1586 O O . SER A 1 205 ? -20.417 12.301 27.300 1.00 87.25 205 SER A O 1
ATOM 1588 N N . TRP A 1 206 ? -22.507 11.510 27.126 1.00 86.44 206 TRP A N 1
ATOM 1589 C CA . TRP A 1 206 ? -22.272 10.667 25.969 1.00 86.44 206 TRP A CA 1
ATOM 1590 C C . TRP A 1 206 ? -23.120 11.126 24.787 1.00 86.44 206 TRP A C 1
ATOM 1592 O O . TRP A 1 206 ? -24.265 11.542 24.958 1.00 86.44 206 TRP A O 1
ATOM 1602 N N . THR A 1 207 ? -22.570 11.029 23.583 1.00 82.62 207 THR A N 1
ATOM 1603 C CA . THR A 1 207 ? -23.309 11.261 22.336 1.00 82.62 207 THR A CA 1
ATOM 1604 C C . THR A 1 207 ? -23.065 10.109 21.383 1.00 82.62 207 THR A C 1
ATOM 1606 O O . THR A 1 207 ? -21.914 9.713 21.215 1.00 82.62 207 THR A O 1
ATOM 1609 N N . GLU A 1 208 ? -24.109 9.640 20.702 1.00 77.00 208 GLU A N 1
ATOM 1610 C CA . GLU A 1 208 ? -23.990 8.604 19.666 1.00 77.00 208 GLU A CA 1
ATOM 1611 C C .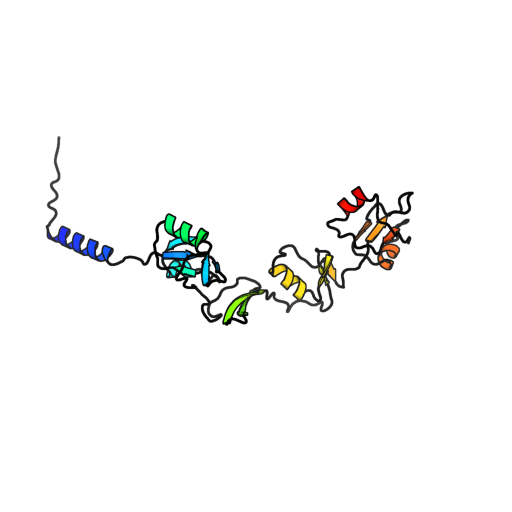 GLU A 1 208 ? -23.327 9.123 18.383 1.00 77.00 208 GLU A C 1
ATOM 1613 O O . GLU A 1 208 ? -22.782 8.336 17.619 1.00 77.00 208 GLU A O 1
ATOM 1618 N N . GLU A 1 209 ? -23.339 10.442 18.151 1.00 67.38 209 GLU A N 1
ATOM 1619 C CA . GLU A 1 209 ? -22.832 11.023 16.908 1.00 67.38 209 GLU A CA 1
ATOM 1620 C C . GLU A 1 209 ? -21.348 10.713 16.674 1.00 67.38 209 GLU A C 1
ATOM 1622 O O . GLU A 1 209 ? -20.451 11.200 17.376 1.00 67.38 209 GLU A O 1
ATOM 1627 N N . ASP A 1 210 ? -21.119 9.944 15.609 1.00 58.84 210 ASP A N 1
ATOM 1628 C CA . ASP A 1 210 ? -19.834 9.693 14.973 1.00 58.84 210 ASP A CA 1
ATOM 1629 C C . ASP A 1 210 ? -19.344 10.973 14.296 1.00 58.84 210 ASP A C 1
ATOM 1631 O O . ASP A 1 210 ? -19.303 11.065 13.072 1.00 58.84 210 ASP A O 1
ATOM 1635 N N . VAL A 1 211 ? -18.978 12.000 15.060 1.00 58.34 211 VAL A N 1
ATOM 1636 C CA . VAL A 1 211 ? -18.131 13.045 14.494 1.00 58.34 211 VAL A CA 1
ATOM 1637 C C . VAL A 1 211 ? -16.756 12.399 14.300 1.00 58.34 211 VAL A C 1
ATOM 1639 O O . VAL A 1 211 ? -16.110 12.074 15.300 1.00 58.34 211 VAL A O 1
ATOM 1642 N N . PRO A 1 212 ? -16.286 12.171 13.055 1.00 56.81 212 PRO A N 1
ATOM 1643 C CA . PRO A 1 212 ? -15.000 11.518 12.841 1.00 56.81 212 PRO A CA 1
ATOM 1644 C C . PRO A 1 212 ? -13.909 12.268 13.606 1.00 56.81 212 PRO A C 1
ATOM 1646 O O . PRO A 1 212 ? -13.861 13.498 13.521 1.00 56.81 212 PRO A O 1
ATOM 1649 N N . ASN A 1 213 ? -13.010 11.562 14.305 1.00 57.69 213 ASN A N 1
ATOM 1650 C CA . ASN A 1 213 ? -11.899 12.189 15.045 1.00 57.69 213 ASN A CA 1
ATOM 1651 C C . ASN A 1 213 ? -11.142 13.225 14.191 1.00 57.69 213 ASN A C 1
ATOM 1653 O O . ASN A 1 213 ? -10.761 14.282 14.685 1.00 57.69 213 ASN A O 1
ATOM 1657 N N . SER A 1 214 ? -11.003 12.966 12.884 1.00 58.34 214 SER A N 1
ATOM 1658 C CA . SER A 1 214 ? -10.366 13.864 11.912 1.00 58.34 214 SER A CA 1
ATOM 1659 C C . SER A 1 214 ? -11.102 15.189 11.676 1.00 58.34 214 SER A C 1
ATOM 1661 O O . SER A 1 214 ? -10.493 16.165 11.248 1.00 58.34 214 SER A O 1
ATOM 1663 N N . THR A 1 215 ? -12.412 15.242 11.909 1.00 64.50 215 THR A N 1
ATOM 1664 C CA . THR A 1 215 ? -13.253 16.435 11.710 1.00 64.50 215 THR A CA 1
ATOM 1665 C C . THR A 1 215 ? -13.814 16.994 13.008 1.00 64.50 215 THR A C 1
ATOM 1667 O O . THR A 1 215 ? -14.369 18.088 12.984 1.00 64.50 215 THR A O 1
ATOM 1670 N N . LEU A 1 216 ? -13.639 16.296 14.129 1.00 67.94 216 LEU A N 1
ATOM 1671 C CA . LEU A 1 216 ? -14.155 16.673 15.442 1.00 67.94 216 LEU A CA 1
ATOM 1672 C C . LEU A 1 216 ? -13.767 18.093 15.843 1.00 67.94 216 LEU A C 1
ATOM 1674 O O . LEU A 1 216 ? -14.627 18.891 16.202 1.00 67.94 216 LEU A O 1
ATOM 1678 N N . PHE A 1 217 ? -12.491 18.442 15.692 1.00 66.75 217 PHE A N 1
ATOM 1679 C CA . PHE A 1 217 ? -11.998 19.780 16.012 1.00 66.75 217 PHE A CA 1
ATOM 1680 C C . PHE A 1 217 ? -12.669 20.865 15.161 1.00 66.75 217 PHE A C 1
ATOM 1682 O O . PHE A 1 217 ? -13.180 21.856 15.680 1.00 66.75 217 PHE A O 1
ATOM 1689 N N . ARG A 1 218 ? -12.742 20.642 13.844 1.00 72.81 218 ARG A N 1
ATOM 1690 C CA . ARG A 1 218 ? -13.414 21.551 12.908 1.00 72.81 218 ARG A CA 1
ATOM 1691 C C . ARG A 1 218 ? -14.897 21.688 13.249 1.00 72.81 218 ARG A C 1
ATOM 1693 O O . ARG A 1 218 ? -15.441 22.785 13.258 1.00 72.81 218 ARG A O 1
ATOM 1700 N N . TRP A 1 219 ? -15.543 20.572 13.541 1.00 71.88 219 TRP A N 1
ATOM 1701 C CA . TRP A 1 219 ? -16.961 20.500 13.833 1.00 71.88 219 TRP A CA 1
ATOM 1702 C C . TRP A 1 219 ? -17.309 21.232 15.143 1.00 71.88 219 TRP A C 1
ATOM 1704 O O . TRP A 1 219 ? -18.276 21.993 15.159 1.00 71.88 219 TRP A O 1
ATOM 1714 N N . MET A 1 220 ? -16.474 21.114 16.186 1.00 73.50 220 MET A N 1
ATOM 1715 C CA . MET A 1 220 ? -16.608 21.883 17.433 1.00 73.50 220 MET A CA 1
ATOM 1716 C C . MET A 1 220 ? -16.493 23.397 17.206 1.00 73.50 220 MET A C 1
ATOM 1718 O O . MET A 1 220 ? -17.279 24.146 17.781 1.00 73.50 220 MET A O 1
ATOM 1722 N N . ILE A 1 221 ? -15.577 23.851 16.339 1.00 73.81 221 ILE A N 1
ATOM 1723 C CA . ILE A 1 221 ? -15.411 25.281 16.016 1.00 73.81 221 ILE A CA 1
ATOM 1724 C C . ILE A 1 221 ? -16.662 25.854 15.338 1.00 73.81 221 ILE A C 1
ATOM 1726 O O . ILE A 1 221 ? -17.121 26.928 15.714 1.00 73.81 221 ILE A O 1
ATOM 1730 N N . PHE A 1 222 ? -17.227 25.151 14.352 1.00 77.75 222 PHE A N 1
ATOM 1731 C CA . PHE A 1 222 ? -18.363 25.673 13.581 1.00 77.75 222 PHE A CA 1
ATOM 1732 C C . PHE A 1 222 ? -19.719 25.498 14.279 1.00 77.75 222 PHE A C 1
ATOM 1734 O O . PHE A 1 222 ? -20.620 26.300 14.046 1.00 77.75 222 PHE A O 1
ATOM 1741 N N . ASN A 1 223 ? -19.877 24.479 15.132 1.00 74.69 223 ASN A N 1
ATOM 1742 C CA . ASN A 1 223 ? -21.164 24.145 15.756 1.00 74.69 223 ASN A CA 1
ATOM 1743 C C . ASN A 1 223 ? -21.213 24.417 17.268 1.00 74.69 223 ASN A C 1
ATOM 1745 O O . ASN A 1 223 ? -22.270 24.269 17.875 1.00 74.69 223 ASN A O 1
ATOM 1749 N N . GLY A 1 224 ? -20.118 24.824 17.914 1.00 74.44 224 GLY A N 1
ATOM 1750 C CA . GLY A 1 224 ? -20.125 25.184 19.339 1.00 74.44 224 GLY A CA 1
ATOM 1751 C C . GLY A 1 224 ? -20.414 24.023 20.308 1.00 74.44 224 GLY A C 1
ATOM 1752 O O . GLY A 1 224 ? -20.846 24.275 21.436 1.00 74.44 224 GLY A O 1
ATOM 1753 N N . GLY A 1 225 ? -20.207 22.772 19.873 1.00 76.69 225 GLY A N 1
ATOM 1754 C CA . GLY A 1 225 ? -20.317 21.547 20.684 1.00 76.69 225 GLY A CA 1
ATOM 1755 C C . GLY A 1 225 ? -21.313 20.511 20.144 1.00 76.69 225 GLY A C 1
ATOM 1756 O O . GLY A 1 225 ? -22.184 20.869 19.357 1.00 76.69 225 GLY A O 1
ATOM 1757 N N . ALA A 1 226 ? -21.172 19.239 20.551 1.00 77.56 226 ALA A N 1
ATOM 1758 C CA . ALA A 1 226 ? -21.958 18.092 20.060 1.00 77.56 226 ALA A CA 1
ATOM 1759 C C . ALA A 1 226 ? -23.431 18.187 20.484 1.00 77.56 226 ALA A C 1
ATOM 1761 O O . ALA A 1 226 ? -23.680 18.528 21.643 1.00 77.56 226 ALA A O 1
ATOM 1762 N N . PRO A 1 227 ? -24.418 17.945 19.599 1.00 75.75 227 PRO A N 1
ATOM 1763 C CA . PRO A 1 227 ? -25.817 17.852 19.997 1.00 75.75 227 PRO A CA 1
ATOM 1764 C C . PRO A 1 227 ? -26.087 16.529 20.732 1.00 75.75 227 PRO A C 1
ATOM 1766 O O . PRO A 1 227 ? -25.243 15.638 20.781 1.00 75.75 227 PRO A O 1
ATOM 1769 N N . ASN A 1 228 ? -27.302 16.385 21.269 1.00 79.31 228 ASN A N 1
ATOM 1770 C CA . ASN A 1 228 ? -27.801 15.124 21.831 1.00 79.31 228 ASN A CA 1
ATOM 1771 C C . ASN A 1 228 ? -26.932 14.559 22.970 1.00 79.31 228 ASN A C 1
ATOM 1773 O O . ASN A 1 228 ? -26.716 13.354 23.065 1.00 79.31 228 ASN A O 1
ATOM 1777 N N . CYS A 1 229 ? -26.437 15.439 23.842 1.00 81.44 229 CYS A N 1
ATOM 1778 C CA . CYS A 1 229 ? -25.662 15.069 25.022 1.00 81.44 229 CYS A CA 1
ATOM 1779 C C . CYS A 1 229 ? -26.521 14.346 26.039 1.00 81.44 229 CYS A C 1
ATOM 1781 O O . CYS A 1 229 ? -27.335 14.967 26.720 1.00 81.44 229 CYS A O 1
ATOM 1783 N N . ILE A 1 230 ? -26.290 13.051 26.177 1.00 86.44 230 ILE A N 1
ATOM 1784 C CA . ILE A 1 230 ? -26.960 12.199 27.142 1.00 86.44 230 ILE A CA 1
ATOM 1785 C C . ILE A 1 230 ? -26.094 12.161 28.406 1.00 86.44 230 ILE A C 1
ATOM 1787 O O . ILE A 1 230 ? -25.004 11.585 28.365 1.00 86.44 230 ILE A O 1
ATOM 1791 N N . PRO A 1 231 ? -26.521 12.771 29.524 1.00 86.38 231 PRO A N 1
ATOM 1792 C CA . PRO A 1 231 ? -25.752 12.727 30.758 1.00 86.38 231 PRO A CA 1
ATOM 1793 C C . PRO A 1 231 ? -25.555 11.294 31.260 1.00 86.38 231 PRO A C 1
ATOM 1795 O O . PRO A 1 231 ? -26.435 10.429 31.115 1.00 86.38 231 PRO A O 1
ATOM 1798 N N . CYS A 1 232 ? -24.380 11.085 31.840 1.00 83.12 232 CYS A N 1
ATOM 1799 C CA . CYS A 1 232 ? -24.152 10.107 32.885 1.00 83.12 232 CYS A CA 1
ATOM 1800 C C . CYS A 1 232 ? -24.543 10.758 34.229 1.00 83.12 232 CYS A C 1
ATOM 1802 O O . CYS A 1 232 ? -25.048 10.014 35.085 1.00 83.12 232 CYS A O 1
#

pLDDT: mean 81.94, std 12.68, range [34.91, 96.94]

Foldseek 3Di:
DDDDDPDPPDVVNVVVVVVVVVVVVVPPQLWWWKAQAQDPVRAGAHTDDGGDHLCRSLVVLEFRIWIDSDRDDPVVQVCCVPPVVHHPPTGTSDWPQDQPSHDLDPQWGWDQDPVSTIDIAGHHDPPPFPDQAWFQKPQLAIDRGQRRQSRVCVVPNVPIDTPGPDGQAAKFKAAADDPVQFGQGTPGGRDDPVVSVVPPDPRIWIDRDCPDPVCVVVCCVVPVHHHPTHTD

Nearest PDB structures (foldseek):
  5jhw-assembly1_C  TM=8.321E-01  e=1.520E-22  Homo sapiens
  5jhw-assembly1_D  TM=8.340E-01  e=2.307E-22  Homo sapiens
  3hh2-assembly1_C  TM=8.283E-01  e=1.713E-22  Homo sapiens
  1lr7-assembly1_A  TM=9.305E-01  e=6.332E-11  Rattus norvegicus
  2arp-assembly1_F-2  TM=7.247E-01  e=5.295E-11  Rattus norvegicus

Mean predicted aligned error: 14.32 Å

Sequence (232 aa):
MFGMLKHHLHPGILLLFMWLCHLMEHQKVQAGNCWLQQGKNGRCQVLYMPGMSREECCRSGRLGTSWTEEDVPNSTLFRWMIFNGGAPNCIPCKGGETCDNVDCGPGKRCKMNRRSKPRCVCAPDCSNITWKGPVCGTDGKTYKDECALLKAKCKGHPDLDVQYQGKCKTGNCWLQQGKNGRCQVLYMPGMSREECCRSGRLGTSWTEEDVPNSTLFRWMIFNGGAPNCIPC

Solvent-accessible surface area (backbone atoms only — not comparable to full-atom values): 13017 Å² total; per-residue (Å²): 133,91,77,83,81,79,76,82,79,52,69,67,58,56,53,50,47,54,51,51,50,52,57,57,65,70,59,70,70,66,35,6,31,23,20,55,30,59,41,97,86,56,18,28,32,61,79,71,46,74,71,34,3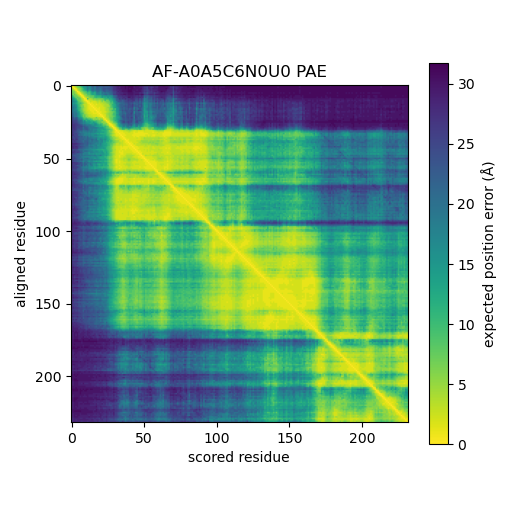5,63,69,67,62,39,65,77,31,46,68,38,25,25,33,26,73,71,74,64,59,68,72,54,52,50,45,24,52,72,76,62,70,16,38,69,78,44,40,58,57,32,38,69,68,42,59,67,79,51,54,54,60,88,50,33,39,65,41,72,46,99,80,52,35,44,37,71,39,69,48,56,90,54,83,87,62,82,68,79,50,31,20,11,31,68,82,69,44,64,27,74,21,56,60,54,44,50,36,47,21,69,72,78,33,83,86,56,42,80,67,44,84,36,66,50,38,64,11,30,20,21,51,37,63,42,100,81,58,17,32,62,38,80,67,45,72,54,33,43,61,70,58,43,52,66,63,76,57,88,55,30,25,28,25,70,67,76,63,52,80,92,45,36,68,62,48,38,72,78,61,69,23,45,67,73,51,44,76,95